Protein AF-A0A4Q6AX42-F1 (afdb_monomer)

Radius of gyration: 23.57 Å; Cα contacts (8 Å, |Δi|>4): 527; chains: 1; bounding box: 68×71×67 Å

Solvent-accessible surface area (backbone atoms only — not comparable to full-atom values): 14284 Å² total; per-residue (Å²): 143,80,85,80,77,81,76,84,86,82,83,82,84,83,83,80,84,76,83,69,85,65,82,75,76,75,72,52,15,26,49,54,49,60,76,57,52,40,58,59,49,47,62,72,76,50,54,99,58,45,49,75,45,80,51,42,60,49,50,52,78,47,7,30,26,39,38,37,46,55,94,43,85,67,80,60,65,60,47,71,48,73,34,54,26,26,38,48,51,42,96,82,68,81,47,45,4,42,28,30,43,30,82,52,67,28,65,75,75,66,80,36,65,41,43,72,69,60,16,64,75,67,74,41,91,51,64,31,36,46,49,76,48,65,48,74,42,28,70,46,51,60,51,79,44,80,46,63,57,70,38,70,48,41,51,84,29,35,27,46,92,60,61,62,66,54,73,42,78,48,66,52,72,97,44,83,60,78,40,72,42,34,40,44,89,98,55,91,35,60,40,27,37,27,35,37,36,45,78,81,66,26,78,59,91,53,53,58,55,10,44,69,62,36,94,75,34,41,37,35,91,40,36,38,88,18,81,80,27,63,27,32,18,36,35,23,32,35,50,72,42,72,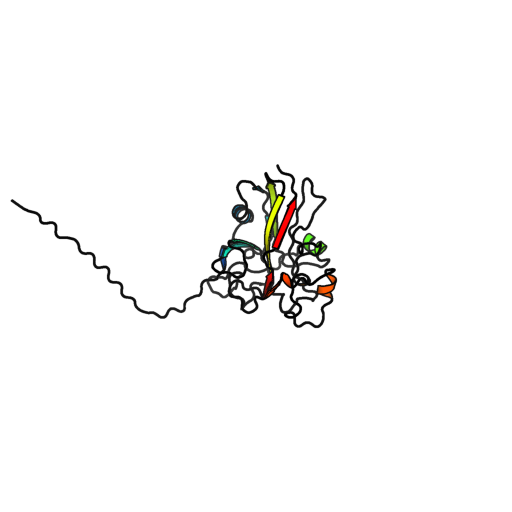27,62,47,80,43,64,53,94

pLDDT: mean 87.51, std 14.72, range [40.81, 98.5]

Nearest PDB structures (foldseek):
  7y3t-assembly1_C  TM=2.323E-01  e=8.807E+00  Klebsiella phage Kp7
  7tuv-assembly1_A  TM=1.273E-01  e=9.930E+00  Trypanosoma brucei

Foldseek 3Di:
DDDPDDDDDDDDDDDDPPPDVDPPPPFQQKDWDAQDFQVRQCVQVDDPFKDKDPKDKQAQSQQKTKIAGHPFPQPDGIHIGGHLFGQPQDPVNPAHHFSFAADDDRHDQSQGAFDPVVCVLLVHGGTSDTDIDIDMAGQDQKDKDWDKFFAQCQQAQALHNDKDFDFDWDDDPPDDDIDTQ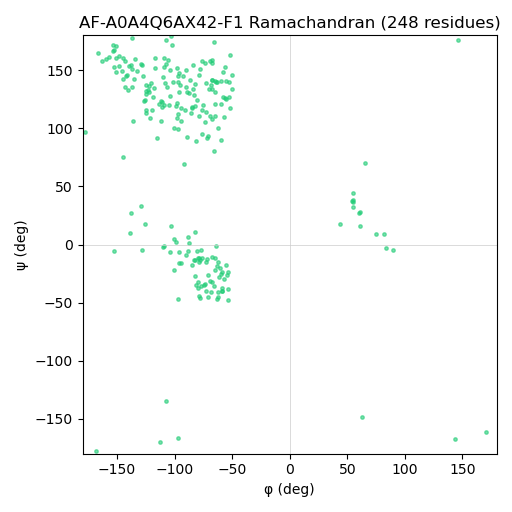QADPPDNQGGISLQAHDPVRNPDPRNCSQPVSDPPGNPPVQKDARNRGGHTRTGIMGHTDMRMDGHDHD

Mean predicted aligned error: 8.18 Å

Structure (mmCIF, N/CA/C/O backbone):
data_AF-A0A4Q6AX42-F1
#
_entry.id   AF-A0A4Q6AX42-F1
#
loop_
_atom_site.group_PDB
_atom_site.id
_atom_site.type_symbol
_atom_site.label_atom_id
_atom_site.label_alt_id
_atom_site.label_comp_id
_atom_site.label_asym_id
_atom_site.label_entity_id
_atom_site.label_seq_id
_atom_site.pdbx_PDB_ins_code
_atom_site.Cartn_x
_atom_site.Cartn_y
_atom_site.Cartn_z
_atom_site.occupancy
_atom_site.B_iso_or_equiv
_atom_site.auth_seq_id
_atom_site.auth_comp_id
_atom_site.auth_asym_id
_atom_site.auth_atom_id
_atom_site.pdbx_PDB_model_num
ATOM 1 N N . MET A 1 1 ? -42.927 -54.527 -46.282 1.00 51.81 1 MET A N 1
ATOM 2 C CA . MET A 1 1 ? -41.532 -54.846 -46.650 1.00 51.81 1 MET A CA 1
ATOM 3 C C . MET A 1 1 ? -40.758 -53.544 -46.758 1.00 51.81 1 MET A C 1
ATOM 5 O O . MET A 1 1 ? -40.992 -52.808 -47.700 1.00 51.81 1 MET A O 1
ATOM 9 N N . SER A 1 2 ? -39.920 -53.232 -45.771 1.00 45.03 2 SER A N 1
ATOM 10 C CA . SER A 1 2 ? -38.721 -52.391 -45.913 1.00 45.03 2 SER A CA 1
ATOM 11 C C . SER A 1 2 ? -38.036 -52.356 -44.545 1.00 45.03 2 SER A C 1
ATOM 13 O O . SER A 1 2 ? -38.462 -51.644 -43.640 1.00 45.03 2 SER A O 1
ATOM 15 N N . ASN A 1 3 ? -37.030 -53.214 -44.372 1.00 48.12 3 ASN A N 1
ATOM 16 C CA . ASN A 1 3 ? -36.138 -53.192 -43.218 1.00 48.12 3 ASN A CA 1
ATOM 17 C C . ASN A 1 3 ? -35.157 -52.031 -43.411 1.00 48.12 3 ASN A C 1
ATOM 19 O O . ASN A 1 3 ? -34.140 -52.186 -44.088 1.00 48.12 3 ASN A O 1
ATOM 23 N N . GLY A 1 4 ? -35.467 -50.871 -42.834 1.00 48.59 4 GLY A N 1
ATOM 24 C CA . GLY A 1 4 ? -34.542 -49.743 -42.777 1.00 48.59 4 GLY A CA 1
ATOM 25 C C . GLY A 1 4 ? -33.410 -50.036 -41.795 1.00 48.59 4 GLY A C 1
ATOM 26 O O . GLY A 1 4 ? -33.539 -49.773 -40.603 1.00 48.59 4 GLY A O 1
ATOM 27 N N . LYS A 1 5 ? -32.302 -50.605 -42.282 1.00 52.72 5 LYS A N 1
ATOM 28 C CA . LYS A 1 5 ? -31.039 -50.652 -41.536 1.00 52.72 5 LYS A CA 1
ATOM 29 C C . LYS A 1 5 ? -30.546 -49.216 -41.350 1.00 52.72 5 LYS A C 1
ATOM 31 O O . LYS A 1 5 ? -30.138 -48.583 -42.319 1.00 52.72 5 LYS A O 1
ATOM 36 N N . LEU A 1 6 ? -30.573 -48.713 -40.119 1.00 53.47 6 LEU A N 1
ATOM 37 C CA . LEU A 1 6 ? -29.869 -47.484 -39.767 1.00 53.47 6 LEU A CA 1
ATOM 38 C C . LEU A 1 6 ? -28.365 -47.780 -39.813 1.00 53.47 6 LEU A C 1
ATOM 40 O O . LEU A 1 6 ? -27.855 -48.565 -39.015 1.00 53.47 6 LEU A O 1
ATOM 44 N N . ALA A 1 7 ? -27.671 -47.207 -40.795 1.00 58.38 7 ALA A N 1
ATOM 45 C CA . ALA A 1 7 ? -26.215 -47.211 -40.826 1.00 58.38 7 ALA A CA 1
ATOM 46 C C . ALA A 1 7 ? -25.689 -46.238 -39.753 1.00 58.38 7 ALA A C 1
ATOM 48 O O . ALA A 1 7 ? -26.269 -45.161 -39.589 1.00 58.38 7 ALA A O 1
ATOM 49 N N . PRO A 1 8 ? -24.620 -46.577 -39.014 1.00 55.88 8 PRO A N 1
ATOM 50 C CA . PRO A 1 8 ? -24.059 -45.667 -38.026 1.00 55.88 8 PRO A CA 1
ATOM 51 C C . PRO A 1 8 ? -23.411 -44.459 -38.715 1.00 55.88 8 PRO A C 1
ATOM 53 O O . PRO A 1 8 ? -22.695 -44.600 -39.707 1.00 55.88 8 PRO A O 1
ATOM 56 N N . ILE A 1 9 ? -23.653 -43.269 -38.164 1.00 60.47 9 ILE A N 1
ATOM 57 C CA . ILE A 1 9 ? -22.947 -42.040 -38.531 1.00 60.47 9 ILE A CA 1
ATOM 58 C C . ILE A 1 9 ? -21.564 -42.100 -37.876 1.00 60.47 9 ILE A C 1
ATOM 60 O O . ILE A 1 9 ? -21.458 -42.121 -36.652 1.00 60.47 9 ILE A O 1
ATOM 64 N N . ILE A 1 10 ? -20.506 -42.143 -38.686 1.00 57.59 10 ILE A N 1
ATOM 65 C CA . ILE A 1 10 ? -19.119 -42.064 -38.216 1.00 57.59 10 ILE A CA 1
ATOM 66 C C . ILE A 1 10 ? -18.665 -40.612 -38.369 1.00 57.59 10 ILE A C 1
ATOM 68 O O . ILE A 1 10 ? -18.532 -40.119 -39.488 1.00 57.59 10 ILE A O 1
ATOM 72 N N . ILE A 1 11 ? -18.433 -39.929 -37.247 1.00 53.03 11 ILE A N 1
ATOM 73 C CA . ILE A 1 11 ? -17.812 -38.600 -37.223 1.00 53.03 11 ILE A CA 1
ATOM 74 C C . ILE A 1 11 ? -16.303 -38.802 -37.091 1.00 53.03 11 ILE A C 1
ATOM 76 O O . ILE A 1 11 ? -15.825 -39.319 -36.084 1.00 53.03 11 ILE A O 1
ATOM 80 N N . TRP A 1 12 ? -15.553 -38.398 -38.113 1.00 40.81 12 TRP A N 1
ATOM 81 C CA . TRP A 1 12 ? -14.096 -38.328 -38.054 1.00 40.81 12 TRP A CA 1
ATOM 82 C C . TRP A 1 12 ? -13.685 -36.980 -37.462 1.00 40.81 12 TRP A C 1
ATOM 84 O O . TRP A 1 12 ? -13.897 -35.946 -38.091 1.00 40.81 12 TRP A O 1
ATOM 94 N N . LEU A 1 13 ? -13.083 -36.984 -36.270 1.00 43.81 13 LEU A N 1
ATOM 95 C CA . LEU A 1 13 ? -12.351 -35.826 -35.758 1.00 43.81 13 LEU A CA 1
ATOM 96 C C . LEU A 1 13 ? -10.864 -36.037 -36.058 1.00 43.81 13 LEU A C 1
ATOM 98 O O . LEU A 1 13 ? -10.174 -36.789 -35.373 1.00 43.81 13 LEU A O 1
ATOM 102 N N . SER A 1 14 ? -10.371 -35.412 -37.121 1.00 47.22 14 SER A N 1
ATOM 103 C CA . SER A 1 14 ? -8.941 -35.365 -37.421 1.00 47.22 14 SER A CA 1
ATOM 104 C C . SER A 1 14 ? -8.297 -34.204 -36.663 1.00 47.22 14 SER A C 1
ATOM 106 O O . SER A 1 14 ? -8.635 -33.049 -36.921 1.00 47.22 14 SER A O 1
ATOM 108 N N . PHE A 1 15 ? -7.358 -34.494 -35.761 1.00 46.81 15 PHE A N 1
ATOM 109 C CA . PHE A 1 15 ? -6.512 -33.482 -35.128 1.00 46.81 15 PHE A CA 1
ATOM 110 C C . PHE A 1 15 ? -5.173 -33.426 -35.869 1.00 46.81 15 PHE A C 1
ATOM 112 O O . PHE A 1 15 ? -4.372 -34.356 -35.795 1.00 46.81 15 PHE A O 1
ATOM 119 N N . VAL A 1 16 ? -4.941 -32.350 -36.618 1.00 54.62 16 VAL A N 1
ATOM 120 C CA . VAL A 1 16 ? -3.629 -32.043 -37.196 1.00 54.62 16 VAL A CA 1
ATOM 121 C C . VAL A 1 16 ? -2.928 -31.100 -36.225 1.00 54.62 16 VAL A C 1
ATOM 123 O O . VAL A 1 16 ? -3.285 -29.930 -36.122 1.00 54.62 16 VAL A O 1
ATOM 126 N N . CYS A 1 17 ? -1.935 -31.611 -35.496 1.00 45.62 17 CYS A N 1
ATOM 127 C CA . CYS A 1 17 ? -1.030 -30.772 -34.719 1.00 45.62 17 CYS A CA 1
ATOM 128 C C . CYS A 1 17 ? 0.046 -30.218 -35.663 1.00 45.62 17 CYS A C 1
ATOM 130 O O . CYS A 1 17 ? 1.080 -30.843 -35.894 1.00 45.62 17 CYS A O 1
ATOM 132 N N . LEU A 1 18 ? -0.228 -29.058 -36.263 1.00 46.56 18 LEU A N 1
ATOM 133 C CA . LEU A 1 18 ? 0.816 -28.225 -36.850 1.00 46.56 18 LEU A CA 1
ATOM 134 C C . LEU A 1 18 ? 1.577 -27.584 -35.688 1.00 46.56 18 LEU A C 1
ATOM 136 O O . LEU A 1 18 ? 1.064 -26.674 -35.039 1.00 46.56 18 LEU A O 1
ATOM 140 N N . LEU A 1 19 ? 2.790 -28.074 -35.426 1.00 46.66 19 LEU A N 1
ATOM 141 C CA . LEU A 1 19 ? 3.750 -27.430 -34.532 1.00 46.66 19 LEU A CA 1
ATOM 142 C C . LEU A 1 19 ? 4.187 -26.097 -35.153 1.00 46.66 19 LEU A C 1
ATOM 144 O O . LEU A 1 19 ? 5.239 -25.988 -35.776 1.00 46.66 19 LEU A O 1
ATOM 148 N N . PHE A 1 20 ? 3.355 -25.072 -34.993 1.00 48.94 20 PHE A N 1
ATOM 149 C CA . PHE A 1 20 ? 3.841 -23.704 -34.964 1.00 48.94 20 PHE A CA 1
ATOM 150 C C . PHE A 1 20 ? 4.539 -23.534 -33.621 1.00 48.94 20 PHE A C 1
ATOM 152 O O . PHE A 1 20 ? 3.887 -23.588 -32.579 1.00 48.94 20 PHE A O 1
ATOM 159 N N . SER A 1 21 ? 5.855 -23.335 -33.642 1.00 49.53 21 SER A N 1
ATOM 160 C CA . SER A 1 21 ? 6.584 -22.773 -32.510 1.00 49.53 21 SER A CA 1
ATOM 161 C C . SER A 1 21 ? 6.010 -21.383 -32.238 1.00 49.53 21 SER A C 1
ATOM 163 O O . SER A 1 21 ? 6.417 -20.393 -32.849 1.00 49.53 21 SER A O 1
ATOM 165 N N . ARG A 1 22 ? 4.985 -21.322 -31.388 1.00 51.16 22 ARG A N 1
ATOM 166 C CA . ARG A 1 22 ? 4.513 -20.064 -30.830 1.00 51.16 22 ARG A CA 1
ATOM 167 C C . ARG A 1 22 ? 5.584 -19.588 -29.861 1.00 51.16 22 ARG A C 1
ATOM 169 O O . ARG A 1 22 ? 6.074 -20.374 -29.056 1.00 51.16 22 ARG A O 1
ATOM 176 N N . ALA A 1 23 ? 5.935 -18.310 -29.944 1.00 46.62 23 ALA A N 1
ATOM 177 C CA . ALA A 1 23 ? 6.449 -17.625 -28.774 1.00 46.62 23 ALA A CA 1
ATOM 178 C C . ALA A 1 23 ? 5.364 -17.776 -27.703 1.00 46.62 23 ALA A C 1
ATOM 180 O O . ALA A 1 23 ? 4.245 -17.284 -27.879 1.00 46.62 23 ALA A O 1
ATOM 181 N N . GLU A 1 24 ? 5.631 -18.569 -26.672 1.00 42.47 24 GLU A N 1
ATOM 182 C CA . GLU A 1 24 ? 4.743 -18.603 -25.525 1.00 42.47 24 GLU A CA 1
ATOM 183 C C . GLU A 1 24 ? 4.869 -17.241 -24.854 1.00 42.47 24 GLU A C 1
ATOM 185 O O . GLU A 1 24 ? 5.906 -16.908 -24.286 1.00 42.47 24 GLU A O 1
ATOM 190 N N . ASN A 1 25 ? 3.824 -16.423 -24.981 1.00 46.09 25 ASN A N 1
ATOM 191 C CA . ASN A 1 25 ? 3.625 -15.333 -24.046 1.00 46.09 25 ASN A CA 1
ATOM 192 C C . ASN A 1 25 ? 3.423 -16.012 -22.694 1.00 46.09 25 ASN A C 1
ATOM 194 O O . ASN A 1 25 ? 2.355 -16.577 -22.439 1.00 46.09 25 ASN A O 1
ATOM 198 N N . VAL A 1 26 ? 4.474 -16.040 -21.877 1.00 50.16 26 VAL A N 1
ATOM 199 C CA . VAL A 1 26 ? 4.347 -16.361 -20.459 1.00 50.16 26 VAL A CA 1
ATOM 200 C C . VAL A 1 26 ? 3.261 -15.427 -19.943 1.00 50.16 26 VAL A C 1
ATOM 202 O O . VAL A 1 26 ? 3.366 -14.211 -20.086 1.00 50.16 26 VAL A O 1
ATOM 205 N N . LYS A 1 27 ? 2.149 -15.994 -19.467 1.00 54.97 27 LYS A N 1
ATOM 206 C CA . LYS A 1 27 ? 1.112 -15.176 -18.844 1.00 54.97 27 LYS A CA 1
ATOM 207 C C . LYS A 1 27 ? 1.742 -14.466 -17.651 1.00 54.97 27 LYS A C 1
ATOM 209 O O . LYS A 1 27 ? 2.518 -15.092 -16.930 1.00 54.97 27 LYS A O 1
ATOM 214 N N . ALA A 1 28 ? 1.383 -13.205 -17.442 1.00 60.25 28 ALA A N 1
ATOM 215 C CA . ALA A 1 28 ? 1.686 -12.524 -16.196 1.00 60.25 28 ALA A CA 1
ATOM 216 C C . ALA A 1 28 ? 1.237 -13.396 -15.009 1.00 60.25 28 ALA A C 1
ATOM 218 O O . ALA A 1 28 ? 0.144 -13.972 -15.034 1.00 60.25 28 ALA A O 1
ATOM 219 N N . GLN A 1 29 ? 2.098 -13.540 -13.996 1.00 83.12 29 GLN A N 1
ATOM 220 C CA . GLN A 1 29 ? 1.772 -14.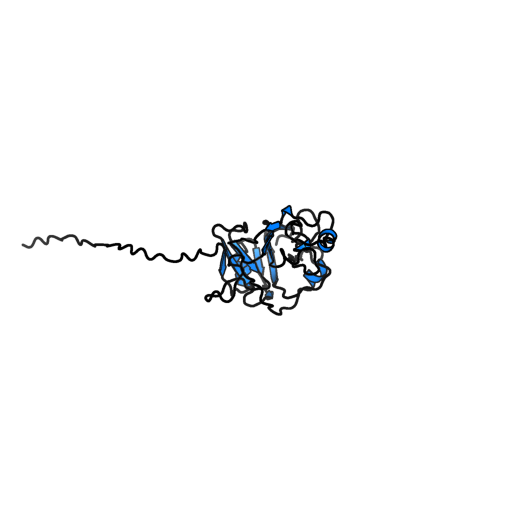301 -12.778 1.00 83.12 29 GLN A CA 1
ATOM 221 C C . GLN A 1 29 ? 0.757 -13.551 -11.907 1.00 83.12 29 GLN A C 1
ATOM 223 O O . GLN A 1 29 ? 0.169 -14.139 -11.001 1.00 83.12 29 GLN A O 1
ATOM 228 N N . VAL A 1 30 ? 0.528 -12.275 -12.211 1.00 91.00 30 VAL A N 1
ATOM 229 C CA . VAL A 1 30 ? -0.522 -11.431 -11.657 1.00 91.00 30 VAL A CA 1
ATOM 230 C C . VAL A 1 30 ? -1.416 -10.993 -12.814 1.00 91.00 30 VAL A C 1
ATOM 232 O O . VAL A 1 30 ? -0.935 -10.495 -13.822 1.00 91.00 30 VAL A O 1
ATOM 235 N N . VAL A 1 31 ? -2.721 -11.211 -12.697 1.00 92.50 31 VAL A N 1
ATOM 236 C CA . VAL A 1 31 ? -3.714 -10.750 -13.672 1.00 92.50 31 VAL A CA 1
ATOM 237 C C . VAL A 1 31 ? -4.507 -9.631 -13.032 1.00 92.50 31 VAL A C 1
ATOM 239 O O . VAL A 1 31 ? -5.162 -9.857 -12.011 1.00 92.50 31 VAL A O 1
ATOM 242 N N . VAL A 1 32 ? -4.469 -8.453 -13.649 1.00 94.44 32 VAL A N 1
ATOM 243 C CA . VAL A 1 32 ? -5.151 -7.258 -13.158 1.00 94.44 32 VAL A CA 1
ATOM 244 C C . VAL A 1 32 ? -6.353 -6.921 -14.034 1.00 94.44 32 VAL A C 1
ATOM 246 O O . VAL A 1 32 ? -6.311 -7.020 -15.257 1.00 94.44 32 VAL A O 1
ATOM 249 N N . SER A 1 33 ? -7.449 -6.529 -13.391 1.00 94.44 33 SER A N 1
ATOM 250 C CA . SER A 1 33 ? -8.549 -5.805 -14.031 1.00 94.44 33 SER A CA 1
ATOM 251 C C . SER A 1 33 ? -8.558 -4.387 -13.478 1.00 94.44 33 SER A C 1
ATOM 253 O O . SER A 1 33 ? -8.623 -4.211 -12.262 1.00 94.44 33 SER A O 1
ATOM 255 N N . ASP A 1 34 ? -8.453 -3.398 -14.359 1.00 92.56 34 ASP A N 1
ATOM 256 C CA . ASP A 1 34 ? -8.394 -1.979 -14.014 1.00 92.56 34 ASP A CA 1
ATOM 257 C C . ASP A 1 34 ? -9.774 -1.302 -14.136 1.00 92.56 34 ASP A C 1
ATOM 259 O O . ASP A 1 34 ? -10.808 -1.968 -14.244 1.00 92.56 34 ASP A O 1
ATOM 263 N N . SER A 1 35 ? -9.796 0.036 -14.113 1.00 87.69 35 SER A N 1
ATOM 264 C CA . SER A 1 35 ? -10.983 0.849 -14.424 1.00 87.69 35 SER A CA 1
ATOM 265 C C . SER A 1 35 ? -12.183 0.620 -13.489 1.00 87.69 35 SER A C 1
ATOM 267 O O . SER A 1 35 ? -13.340 0.809 -13.877 1.00 87.69 35 SER A O 1
ATOM 269 N N . LEU A 1 36 ? -11.917 0.220 -12.243 1.00 93.50 36 LEU A N 1
ATOM 270 C CA . LEU A 1 36 ? -12.930 -0.034 -11.218 1.00 93.50 36 LEU A CA 1
ATOM 271 C C . LEU A 1 36 ? -13.189 1.207 -10.361 1.00 93.50 36 LEU A C 1
ATOM 273 O O . LEU A 1 36 ? -12.289 1.979 -10.036 1.00 93.50 36 LEU A O 1
ATOM 277 N N . THR A 1 37 ? -14.440 1.378 -9.947 1.00 95.56 37 THR A N 1
ATOM 278 C CA . THR A 1 37 ? -14.828 2.394 -8.961 1.00 95.56 37 THR A CA 1
ATOM 279 C C . THR A 1 37 ? -14.441 1.963 -7.547 1.00 95.56 37 THR A C 1
ATOM 281 O O . THR A 1 37 ? -14.355 0.770 -7.261 1.00 95.56 37 THR A O 1
ATOM 284 N N . GLY A 1 38 ? -14.302 2.920 -6.622 1.00 96.69 38 GLY A N 1
ATOM 285 C CA . GLY A 1 38 ? -14.041 2.613 -5.209 1.00 96.69 38 GLY A CA 1
ATOM 286 C C . GLY A 1 38 ? -15.055 1.635 -4.601 1.00 96.69 38 GLY A C 1
ATOM 287 O O . GLY A 1 38 ? -14.664 0.730 -3.877 1.00 96.69 38 GLY A O 1
ATOM 288 N N . ALA A 1 39 ? -16.338 1.747 -4.962 1.00 96.62 39 ALA A N 1
ATOM 289 C CA . ALA A 1 39 ? -17.365 0.805 -4.515 1.00 96.62 39 ALA A CA 1
ATOM 290 C C . ALA A 1 39 ? -17.097 -0.628 -5.010 1.00 96.62 39 ALA A C 1
ATOM 292 O O . ALA A 1 39 ? -17.139 -1.561 -4.220 1.00 96.62 39 ALA A O 1
ATOM 293 N N . GLN A 1 40 ? -16.735 -0.800 -6.286 1.00 96.56 40 GLN A N 1
ATOM 294 C CA . GLN A 1 40 ? -16.414 -2.120 -6.844 1.00 96.56 40 GLN A CA 1
ATOM 295 C C . GLN A 1 40 ? -15.152 -2.733 -6.227 1.00 96.56 40 GLN A C 1
ATOM 297 O O . GLN A 1 40 ? -15.093 -3.946 -6.043 1.00 96.56 40 GLN A O 1
ATOM 302 N N . LEU A 1 41 ? -14.150 -1.908 -5.900 1.00 97.75 41 LEU A N 1
ATOM 303 C CA . LEU A 1 41 ? -12.953 -2.366 -5.192 1.00 97.75 41 LEU A CA 1
ATOM 304 C C . LEU A 1 41 ? -13.315 -2.890 -3.797 1.00 97.75 41 LEU A C 1
ATOM 306 O O . LEU A 1 41 ? -12.886 -3.978 -3.425 1.00 97.75 41 LEU A O 1
ATOM 310 N N . LEU A 1 42 ? -14.134 -2.154 -3.041 1.00 97.19 42 LEU A N 1
ATOM 311 C CA . LEU A 1 42 ? -14.547 -2.574 -1.700 1.00 97.19 42 LEU A CA 1
ATOM 312 C C . LEU A 1 42 ? -15.455 -3.802 -1.727 1.00 97.19 42 LEU A C 1
ATOM 314 O O . LEU A 1 42 ? -15.252 -4.705 -0.919 1.00 97.19 42 LEU A O 1
ATOM 318 N N . ASP A 1 43 ? -16.399 -3.882 -2.666 1.00 94.88 43 ASP A N 1
ATOM 319 C CA . ASP A 1 43 ? -17.255 -5.062 -2.849 1.00 94.88 43 ASP A CA 1
ATOM 320 C C . ASP A 1 43 ? -16.424 -6.334 -3.102 1.00 94.88 43 ASP A C 1
ATOM 322 O O . ASP A 1 43 ? -16.835 -7.429 -2.727 1.00 94.88 43 ASP A O 1
ATOM 326 N N . TYR A 1 44 ? -15.238 -6.202 -3.709 1.00 95.81 44 TYR A N 1
ATOM 327 C CA . TYR A 1 44 ? -14.335 -7.325 -3.965 1.00 95.81 44 TYR A CA 1
ATOM 328 C C . TYR A 1 44 ? -13.620 -7.839 -2.705 1.00 95.81 44 TYR A C 1
ATOM 330 O O . TYR A 1 44 ? -13.362 -9.036 -2.594 1.00 95.81 44 TYR A O 1
ATOM 338 N N . ILE A 1 45 ? -13.286 -6.955 -1.759 1.00 93.12 45 ILE A N 1
ATOM 339 C CA . ILE A 1 45 ? -12.498 -7.306 -0.558 1.00 93.12 45 ILE A CA 1
ATOM 340 C C . ILE A 1 45 ? -13.328 -7.416 0.722 1.00 93.12 45 ILE A C 1
ATOM 342 O O . ILE A 1 45 ? -12.802 -7.813 1.762 1.00 93.12 45 ILE A O 1
ATOM 346 N N . THR A 1 46 ? -14.612 -7.068 0.674 1.00 92.00 46 THR A N 1
ATOM 347 C CA . THR A 1 46 ? -15.507 -7.113 1.835 1.00 92.00 46 THR A CA 1
ATOM 348 C C . THR A 1 46 ? -16.395 -8.353 1.802 1.00 92.00 46 THR A C 1
ATOM 350 O O . THR A 1 46 ? -16.865 -8.800 0.760 1.00 92.00 46 THR A O 1
ATOM 353 N N . GLY A 1 47 ? -16.591 -8.958 2.976 1.00 87.19 47 GLY A N 1
ATOM 354 C CA . GLY A 1 47 ? -17.452 -10.128 3.154 1.00 87.19 47 GLY A CA 1
ATOM 355 C C . GLY A 1 47 ? -18.797 -9.778 3.789 1.00 87.19 47 GLY A C 1
ATOM 356 O O . GLY A 1 47 ? -19.036 -8.651 4.205 1.00 87.19 47 GLY A O 1
ATOM 357 N N . GLN A 1 48 ? -19.652 -10.789 3.972 1.00 88.62 48 GLN A N 1
ATOM 358 C CA . GLN A 1 48 ? -21.023 -10.657 4.500 1.00 88.62 48 GLN A CA 1
ATOM 359 C C . GLN A 1 48 ? -21.145 -9.956 5.875 1.00 88.62 48 GLN A C 1
ATOM 361 O O . GLN A 1 48 ? -22.231 -9.523 6.252 1.00 88.62 48 GLN A O 1
ATOM 366 N N . HIS A 1 49 ? -20.048 -9.853 6.626 1.00 92.50 49 HIS A N 1
ATOM 367 C CA . HIS A 1 49 ? -19.988 -9.266 7.968 1.00 92.50 49 HIS A CA 1
ATOM 368 C C . HIS A 1 49 ? -19.496 -7.817 8.001 1.00 92.50 49 HIS A C 1
ATOM 370 O O . HIS A 1 49 ? -19.352 -7.247 9.083 1.00 92.50 49 HIS A O 1
ATOM 376 N N . VAL A 1 50 ? -19.223 -7.235 6.834 1.00 94.31 50 VAL A N 1
ATOM 377 C CA . VAL A 1 50 ? -18.759 -5.860 6.693 1.00 94.31 50 VAL A CA 1
ATOM 378 C C . VAL A 1 50 ? -19.678 -5.153 5.710 1.00 94.31 50 VAL A C 1
ATOM 380 O O . VAL A 1 50 ? -19.853 -5.595 4.581 1.00 94.31 50 VAL A O 1
ATOM 383 N N . THR A 1 51 ? -20.276 -4.049 6.143 1.00 94.75 51 THR A N 1
ATOM 384 C CA . THR A 1 51 ? -20.999 -3.137 5.251 1.00 94.75 51 THR A CA 1
ATOM 385 C C . THR A 1 51 ? -20.131 -1.919 5.016 1.00 94.75 51 THR A C 1
ATOM 387 O O . THR A 1 51 ? -19.694 -1.299 5.982 1.00 94.75 51 THR A O 1
ATOM 390 N N . VAL A 1 52 ? -19.902 -1.563 3.756 1.00 96.38 52 VAL A N 1
ATOM 391 C CA . VAL A 1 52 ? -19.137 -0.373 3.365 1.00 96.38 52 VAL A CA 1
ATOM 392 C C . VAL A 1 52 ? -20.033 0.697 2.759 1.00 96.38 52 VAL A C 1
ATOM 394 O O . VAL A 1 52 ? -21.082 0.405 2.186 1.00 96.38 52 VAL A O 1
ATOM 397 N N . SER A 1 53 ? -19.625 1.956 2.880 1.00 97.25 53 SER A N 1
ATOM 398 C CA . SER A 1 53 ? -20.315 3.090 2.264 1.00 97.25 53 SER A CA 1
ATOM 399 C C . SER A 1 53 ? -19.359 4.255 2.003 1.00 97.25 53 SER A C 1
ATOM 401 O O . SER A 1 53 ? -18.206 4.224 2.426 1.00 97.25 53 SER A O 1
ATOM 403 N N . ASN A 1 54 ? -19.836 5.275 1.283 1.00 97.38 54 ASN A N 1
ATOM 404 C CA . ASN A 1 54 ? -19.099 6.519 1.022 1.00 97.38 54 ASN A CA 1
ATOM 405 C C . ASN A 1 54 ? 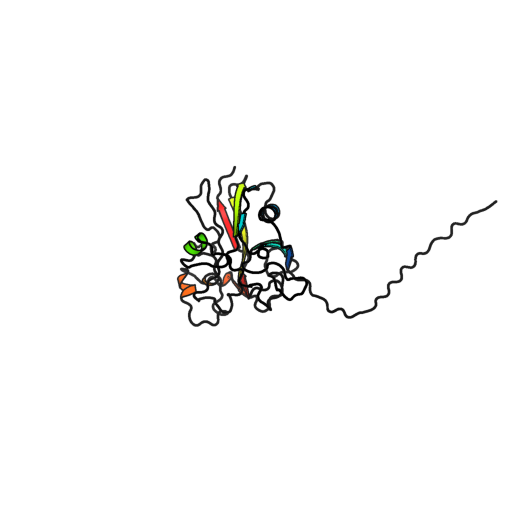-17.711 6.310 0.390 1.00 97.38 54 ASN A C 1
ATOM 407 O O . ASN A 1 54 ? -16.772 7.041 0.687 1.00 97.38 54 ASN A O 1
ATOM 411 N N . ALA A 1 55 ? -17.594 5.318 -0.498 1.00 97.75 55 ALA A N 1
ATOM 412 C CA . ALA A 1 55 ? -16.347 5.004 -1.180 1.00 97.75 55 ALA A CA 1
ATOM 413 C C . ALA A 1 55 ? -15.905 6.152 -2.104 1.00 97.75 55 ALA A C 1
ATOM 415 O O . ALA A 1 55 ? -16.609 6.494 -3.060 1.00 97.75 55 ALA A O 1
ATOM 416 N N . VAL A 1 56 ? -14.719 6.704 -1.859 1.00 97.31 56 VAL A N 1
ATOM 417 C CA . VAL A 1 56 ? -14.079 7.733 -2.681 1.00 97.31 56 VAL A CA 1
ATOM 418 C C . VAL A 1 56 ? -12.693 7.248 -3.080 1.00 97.31 56 VAL A C 1
ATOM 420 O O . VAL A 1 56 ? -11.800 7.104 -2.252 1.00 97.31 56 VAL A O 1
ATOM 423 N N . LEU A 1 57 ? -12.512 7.004 -4.376 1.00 96.88 57 LEU A N 1
ATOM 424 C CA . LEU A 1 57 ? -11.215 6.667 -4.952 1.00 96.88 57 LEU A CA 1
ATOM 425 C C . LEU A 1 57 ? -10.557 7.945 -5.482 1.00 96.88 57 LEU A C 1
ATOM 427 O O . LEU A 1 57 ? -11.084 8.574 -6.401 1.00 96.88 57 LEU A O 1
ATOM 431 N N . THR A 1 58 ? -9.410 8.310 -4.914 1.00 95.44 58 THR A N 1
ATOM 432 C CA . THR A 1 58 ? -8.586 9.441 -5.357 1.00 95.44 58 THR A CA 1
ATOM 433 C C . THR A 1 58 ? -7.254 8.898 -5.857 1.00 95.44 58 THR A C 1
ATOM 435 O O . THR A 1 58 ? -6.333 8.694 -5.072 1.00 95.44 58 THR A O 1
ATOM 438 N N . CYS A 1 59 ? -7.183 8.627 -7.159 1.00 93.19 59 CYS A N 1
ATOM 439 C CA . CYS A 1 59 ? -6.025 8.060 -7.848 1.00 93.19 59 CYS A CA 1
ATOM 440 C C . CYS A 1 59 ? -5.989 8.541 -9.305 1.00 93.19 59 CYS A C 1
ATOM 442 O O . CYS A 1 59 ? -6.973 9.078 -9.823 1.00 93.19 59 CYS A O 1
ATOM 444 N N . SER A 1 60 ? -4.885 8.259 -9.998 1.00 92.12 60 SER A N 1
ATOM 445 C CA . SER A 1 60 ? -4.894 8.166 -11.461 1.00 92.12 60 SER A CA 1
ATOM 446 C C . SER A 1 60 ? -6.030 7.237 -11.939 1.00 92.12 60 SER A C 1
ATOM 448 O O . SER A 1 60 ? -6.276 6.220 -11.285 1.00 92.12 60 SER A O 1
ATOM 450 N N . PRO A 1 61 ? -6.680 7.497 -13.093 1.00 90.56 61 PRO A N 1
ATOM 451 C CA . PRO A 1 61 ? -7.676 6.584 -13.664 1.00 90.56 61 PRO A CA 1
ATOM 452 C C . PRO A 1 61 ? -7.180 5.143 -13.874 1.00 90.56 61 PRO A C 1
ATOM 454 O O . PRO A 1 61 ? -7.987 4.221 -13.861 1.00 90.56 61 PRO A O 1
ATOM 457 N N . ALA A 1 62 ? -5.868 4.952 -14.049 1.00 92.69 62 ALA A N 1
ATOM 458 C CA . ALA A 1 62 ? -5.225 3.644 -14.207 1.00 92.69 62 ALA A CA 1
ATOM 459 C C . ALA A 1 62 ? -4.546 3.136 -12.917 1.00 92.69 62 ALA A C 1
ATOM 461 O O . ALA A 1 62 ? -3.872 2.111 -12.942 1.00 92.69 62 ALA A O 1
ATOM 462 N N . GLY A 1 63 ? -4.684 3.858 -11.801 1.00 94.88 63 GLY A N 1
ATOM 463 C CA . GLY A 1 63 ? -3.957 3.598 -10.555 1.00 94.88 63 GLY A CA 1
ATOM 464 C C . GLY A 1 63 ? -4.630 2.596 -9.619 1.00 94.88 63 GLY A C 1
ATOM 465 O O . GLY A 1 63 ? -4.110 2.340 -8.538 1.00 94.88 63 GLY A O 1
ATOM 466 N N . ALA A 1 64 ? -5.780 2.030 -9.991 1.00 97.31 64 ALA A N 1
ATOM 467 C CA . ALA A 1 64 ? -6.507 1.102 -9.135 1.00 97.31 64 ALA A CA 1
ATOM 468 C C . ALA A 1 64 ? -7.144 -0.050 -9.913 1.00 97.31 64 ALA A C 1
ATOM 470 O O . ALA A 1 64 ? -7.637 0.123 -11.030 1.00 97.31 64 ALA A O 1
ATOM 471 N N . GLY A 1 65 ? -7.174 -1.223 -9.287 1.00 97.62 65 GLY A N 1
ATOM 472 C CA . GLY A 1 65 ? -7.781 -2.413 -9.865 1.00 97.62 65 GLY A CA 1
ATOM 473 C C . GLY A 1 65 ? -7.950 -3.554 -8.871 1.00 97.62 65 GLY A C 1
ATOM 474 O O . GLY A 1 65 ? -7.617 -3.433 -7.692 1.00 97.62 65 GLY A O 1
ATOM 475 N N . ILE A 1 66 ? -8.453 -4.679 -9.366 1.00 98.00 66 ILE A N 1
ATOM 476 C CA . ILE A 1 66 ? -8.407 -5.971 -8.670 1.00 98.00 66 ILE A CA 1
ATOM 477 C C . ILE A 1 66 ? -7.336 -6.843 -9.306 1.00 98.00 66 ILE A C 1
ATOM 479 O O . ILE A 1 66 ? -7.094 -6.754 -10.511 1.00 98.00 66 ILE A O 1
ATOM 483 N N . PHE A 1 67 ? -6.731 -7.717 -8.512 1.00 96.88 67 PHE A N 1
ATOM 484 C CA . PHE A 1 67 ? -5.766 -8.687 -9.001 1.00 96.88 67 PHE A CA 1
ATOM 485 C C . PHE A 1 67 ? -6.111 -10.107 -8.558 1.00 96.88 67 PHE A C 1
ATOM 487 O O . PHE A 1 67 ? -6.744 -10.340 -7.524 1.00 96.88 67 PHE A O 1
ATOM 494 N N . THR A 1 68 ? -5.643 -11.063 -9.351 1.00 96.56 68 THR A N 1
ATOM 495 C CA . THR A 1 68 ? -5.558 -12.487 -9.009 1.00 96.56 68 THR A CA 1
ATOM 496 C C . THR A 1 68 ? -4.178 -12.995 -9.388 1.00 96.56 68 THR A C 1
ATOM 498 O O . THR A 1 68 ? -3.580 -12.480 -10.335 1.00 96.56 68 THR A O 1
ATOM 501 N N . THR A 1 69 ? -3.656 -13.985 -8.674 1.00 94.00 69 THR A N 1
ATOM 502 C CA . THR A 1 69 ? -2.323 -14.525 -8.944 1.00 94.00 69 THR A CA 1
ATOM 503 C C . THR A 1 69 ? -2.344 -15.988 -9.360 1.00 94.00 69 THR A C 1
ATOM 505 O O . THR A 1 69 ? -3.236 -16.764 -9.016 1.00 94.00 69 THR A O 1
ATOM 508 N N . ILE A 1 70 ? -1.342 -16.366 -10.152 1.00 87.81 70 ILE A N 1
ATOM 509 C CA . ILE A 1 70 ? -1.060 -17.739 -10.561 1.00 87.81 70 ILE A CA 1
ATOM 510 C C . ILE A 1 70 ? 0.452 -17.938 -10.441 1.00 87.81 70 ILE A C 1
ATOM 512 O O . ILE A 1 70 ? 1.210 -17.448 -11.273 1.00 87.81 70 ILE A O 1
ATOM 516 N N . ASN A 1 71 ? 0.887 -18.687 -9.422 1.00 84.25 71 ASN A N 1
ATOM 517 C CA . ASN A 1 71 ? 2.306 -18.930 -9.123 1.00 84.25 71 ASN A CA 1
ATOM 518 C C . ASN A 1 71 ? 3.125 -17.633 -8.957 1.00 84.25 71 ASN A C 1
ATOM 520 O O . ASN A 1 71 ? 4.221 -17.525 -9.504 1.00 84.25 71 ASN A O 1
ATOM 524 N N . SER A 1 72 ? 2.586 -16.650 -8.231 1.00 89.69 72 SER A N 1
ATOM 525 C CA . SER A 1 72 ? 3.278 -15.386 -7.965 1.00 89.69 72 SER A CA 1
ATOM 526 C C . SER A 1 72 ? 4.113 -15.429 -6.681 1.00 89.69 72 SER A C 1
ATOM 528 O O . SER A 1 72 ? 3.755 -16.115 -5.721 1.00 89.69 72 SER A O 1
ATOM 530 N N . ASN A 1 73 ? 5.206 -14.662 -6.644 1.00 90.44 73 ASN A N 1
ATOM 531 C CA . ASN A 1 73 ? 6.052 -14.482 -5.460 1.00 90.44 73 ASN A CA 1
ATOM 532 C C . ASN A 1 73 ? 5.503 -13.457 -4.446 1.00 90.44 73 ASN A C 1
ATOM 534 O O . ASN A 1 73 ? 6.065 -13.353 -3.359 1.00 90.44 73 ASN A O 1
ATOM 538 N N . ILE A 1 74 ? 4.408 -12.744 -4.746 1.00 93.94 74 ILE A N 1
ATOM 539 C CA . ILE A 1 74 ? 3.863 -11.707 -3.849 1.00 93.94 74 ILE A CA 1
ATOM 540 C C . ILE A 1 74 ? 3.168 -12.274 -2.600 1.00 93.94 74 ILE A C 1
ATOM 542 O O . ILE A 1 74 ? 2.902 -11.546 -1.653 1.00 93.94 74 ILE A O 1
ATOM 546 N N . GLY A 1 75 ? 2.841 -13.569 -2.579 1.00 94.25 75 GLY A N 1
ATOM 547 C CA . GLY A 1 75 ? 2.254 -14.227 -1.403 1.00 94.25 75 GLY A CA 1
ATOM 548 C C . GLY A 1 75 ? 0.776 -13.911 -1.129 1.00 94.25 75 GLY A C 1
ATOM 549 O O . GLY A 1 75 ? 0.264 -14.308 -0.085 1.00 94.25 75 GLY A O 1
ATOM 550 N N . LEU A 1 76 ? 0.085 -13.237 -2.054 1.00 96.00 76 LEU A N 1
ATOM 551 C CA . LEU A 1 76 ? -1.361 -12.998 -2.023 1.00 96.00 76 LEU A CA 1
ATOM 552 C C . LEU A 1 76 ? -2.029 -13.657 -3.236 1.00 96.00 76 LEU A C 1
ATOM 554 O O . LEU A 1 76 ? -1.563 -13.500 -4.364 1.00 96.00 76 LEU A O 1
ATOM 558 N N . ASP A 1 77 ? -3.142 -14.357 -3.014 1.00 95.44 77 ASP A N 1
ATOM 559 C CA . ASP A 1 77 ? -3.883 -15.045 -4.085 1.00 95.44 77 ASP A CA 1
ATOM 560 C C . ASP A 1 77 ? -4.726 -14.074 -4.923 1.00 95.44 77 ASP A C 1
ATOM 562 O O . ASP A 1 77 ? -4.905 -14.241 -6.130 1.00 95.44 77 ASP A O 1
ATOM 566 N N . SER A 1 78 ? -5.285 -13.056 -4.269 1.00 96.44 78 SER A N 1
ATOM 567 C CA . SER A 1 78 ? -6.106 -12.023 -4.893 1.00 96.44 78 SER A CA 1
ATOM 568 C C . SER A 1 78 ? -6.317 -10.844 -3.948 1.00 96.44 78 SER A C 1
ATOM 570 O O . SER A 1 78 ? -6.104 -10.964 -2.740 1.00 96.44 78 SER A O 1
ATOM 572 N N . GLY A 1 79 ? -6.768 -9.718 -4.491 1.00 97.12 79 GLY A N 1
ATOM 573 C CA . GLY A 1 79 ? -7.120 -8.539 -3.709 1.00 97.12 79 GLY A CA 1
ATOM 574 C C . GLY A 1 79 ? -7.376 -7.329 -4.594 1.00 97.12 79 GLY A C 1
ATOM 575 O O . GLY A 1 79 ? -7.597 -7.461 -5.799 1.00 97.12 79 GLY A O 1
ATOM 576 N N . ILE A 1 80 ? -7.322 -6.148 -3.989 1.00 98.06 80 ILE A N 1
ATOM 577 C CA . ILE A 1 80 ? -7.243 -4.882 -4.722 1.00 98.06 80 ILE A CA 1
ATOM 578 C C . ILE A 1 80 ? -5.792 -4.421 -4.788 1.00 98.06 80 ILE A C 1
ATOM 580 O O . ILE A 1 80 ? -4.999 -4.707 -3.892 1.00 98.06 80 ILE A O 1
ATOM 584 N N . ILE A 1 81 ? -5.464 -3.683 -5.837 1.00 97.56 81 ILE A N 1
ATOM 585 C CA . ILE A 1 81 ? -4.175 -3.029 -6.021 1.00 97.56 81 ILE A CA 1
ATOM 586 C C . ILE A 1 81 ? -4.408 -1.532 -6.204 1.00 97.56 81 ILE A C 1
ATOM 588 O O . ILE A 1 81 ? -5.277 -1.125 -6.975 1.00 97.56 81 ILE A O 1
ATOM 592 N N . LEU A 1 82 ? -3.630 -0.732 -5.478 1.00 97.06 82 LEU A N 1
ATOM 593 C CA . LEU A 1 82 ? -3.544 0.718 -5.611 1.00 97.06 82 LEU A CA 1
ATOM 594 C C . LEU A 1 82 ? -2.087 1.076 -5.912 1.00 97.06 82 LEU A C 1
ATOM 596 O O . LEU A 1 82 ? -1.181 0.520 -5.295 1.00 97.06 82 LEU A O 1
ATOM 600 N N . THR A 1 83 ? -1.859 1.984 -6.852 1.00 95.62 83 THR A N 1
ATOM 601 C CA . THR A 1 83 ? -0.522 2.435 -7.249 1.00 95.62 83 THR A CA 1
ATOM 602 C C . THR A 1 83 ? -0.540 3.891 -7.697 1.00 95.62 83 THR A C 1
ATOM 604 O O . THR A 1 83 ? -1.550 4.409 -8.178 1.00 95.62 83 THR A O 1
ATOM 607 N N . THR A 1 84 ? 0.604 4.551 -7.548 1.00 94.19 84 THR A N 1
ATOM 608 C CA . THR A 1 84 ? 0.877 5.886 -8.093 1.00 94.19 84 THR A CA 1
ATOM 609 C C . THR A 1 84 ? 1.147 5.848 -9.612 1.00 94.19 84 THR A C 1
ATOM 611 O O . THR A 1 84 ? 1.134 6.891 -10.267 1.00 94.19 84 THR A O 1
ATOM 614 N N . GLY A 1 85 ? 1.332 4.650 -10.188 1.00 93.31 85 GLY A N 1
ATOM 615 C CA . GLY A 1 85 ? 1.498 4.382 -11.621 1.00 93.31 85 GLY A CA 1
ATOM 616 C C . GLY A 1 85 ? 0.279 3.719 -12.280 1.00 93.31 85 GLY A C 1
ATOM 617 O O . GLY A 1 85 ? -0.866 4.136 -12.080 1.00 93.31 85 GLY A O 1
ATOM 618 N N . MET A 1 86 ? 0.526 2.691 -13.097 1.00 94.38 86 MET A N 1
ATOM 619 C CA . MET A 1 86 ? -0.503 1.880 -13.763 1.00 94.38 86 MET A CA 1
ATOM 620 C C . MET A 1 86 ? -0.633 0.493 -13.130 1.00 94.38 86 MET A C 1
ATOM 622 O O . MET A 1 86 ? 0.364 -0.181 -12.881 1.00 94.38 86 MET A O 1
ATOM 626 N N . VAL A 1 87 ? -1.861 0.023 -12.902 1.00 95.12 87 VAL A N 1
ATOM 627 C CA . VAL A 1 87 ? -2.085 -1.336 -12.376 1.00 95.12 87 VAL A CA 1
ATOM 628 C C . VAL A 1 87 ? -1.983 -2.413 -13.456 1.00 95.12 87 VAL A C 1
ATOM 630 O O . VAL A 1 87 ? -1.542 -3.516 -13.156 1.00 95.12 87 VAL A O 1
ATOM 633 N N . ALA A 1 88 ? -2.366 -2.102 -14.696 1.00 94.56 88 ALA A N 1
ATOM 634 C CA . ALA A 1 88 ? -2.425 -3.054 -15.801 1.00 94.56 88 ALA A CA 1
ATOM 635 C C . ALA A 1 88 ? -1.592 -2.574 -16.991 1.00 94.56 88 ALA A C 1
ATOM 637 O O . ALA A 1 88 ? -1.637 -1.399 -17.364 1.00 94.56 88 ALA A O 1
ATOM 638 N N . THR A 1 89 ? -0.844 -3.495 -17.589 1.00 92.56 89 THR A N 1
ATOM 639 C CA . THR A 1 89 ? -0.105 -3.280 -18.831 1.00 92.56 89 THR A CA 1
ATOM 640 C C . THR A 1 89 ? -1.102 -3.090 -19.968 1.00 92.56 89 THR A C 1
ATOM 642 O O . THR A 1 89 ? -2.068 -3.846 -20.108 1.00 92.56 89 THR A O 1
ATOM 645 N N . ASP A 1 90 ? -0.878 -2.081 -20.805 1.00 88.38 90 ASP A N 1
ATOM 646 C CA . ASP A 1 90 ? -1.762 -1.827 -21.934 1.00 88.38 90 ASP A CA 1
ATOM 647 C C . ASP A 1 90 ? -1.679 -2.946 -22.986 1.00 88.38 90 ASP A C 1
ATOM 649 O O . ASP A 1 90 ? -0.696 -3.678 -23.101 1.00 88.38 90 ASP A O 1
ATOM 653 N N . MET A 1 91 ? -2.712 -3.069 -23.824 1.00 82.94 91 MET A N 1
ATOM 654 C CA . MET A 1 91 ? -2.739 -4.105 -24.869 1.00 82.94 91 MET A CA 1
ATOM 655 C C . MET A 1 91 ? -1.563 -4.006 -25.857 1.00 82.94 91 MET A C 1
ATOM 657 O O . MET A 1 91 ? -1.244 -4.992 -26.523 1.00 82.94 91 MET A O 1
ATOM 661 N N . GLY A 1 92 ? -0.960 -2.819 -25.996 1.00 80.06 92 GLY A N 1
ATOM 662 C CA . GLY A 1 92 ? 0.192 -2.580 -26.860 1.00 80.06 92 GLY A CA 1
ATOM 663 C C . GLY A 1 92 ? 1.537 -2.959 -26.237 1.00 80.06 92 GLY A C 1
ATOM 664 O O . GLY A 1 92 ? 2.522 -3.024 -26.971 1.00 80.06 92 GLY A O 1
ATOM 665 N N . GLY A 1 93 ? 1.596 -3.194 -24.921 1.00 80.50 93 GLY A N 1
ATOM 666 C CA . GLY A 1 93 ? 2.842 -3.348 -24.168 1.00 80.50 93 GLY A CA 1
ATOM 667 C C . GLY A 1 93 ? 3.735 -2.104 -24.205 1.00 80.50 93 GLY A C 1
ATOM 668 O O . GLY A 1 93 ? 4.929 -2.199 -23.930 1.00 80.50 93 GLY A O 1
ATOM 669 N N . GLN A 1 94 ? 3.185 -0.955 -24.605 1.00 82.25 94 GLN A N 1
ATOM 670 C CA . GLN A 1 94 ? 3.887 0.324 -24.614 1.00 82.25 94 GLN A CA 1
ATOM 671 C C . GLN A 1 94 ? 3.912 0.922 -23.208 1.00 82.25 94 GLN A C 1
ATOM 673 O O . GLN A 1 94 ? 4.902 1.541 -22.821 1.00 82.25 94 GLN A O 1
ATOM 678 N N . TRP A 1 95 ? 2.819 0.745 -22.471 1.00 86.19 95 TRP A N 1
ATOM 679 C CA . TRP A 1 95 ? 2.649 1.215 -21.110 1.00 86.19 95 TRP A CA 1
ATOM 680 C C . TRP A 1 95 ? 2.610 0.014 -20.188 1.00 86.19 95 TRP A C 1
ATOM 682 O O . TRP A 1 95 ? 1.750 -0.859 -20.307 1.00 86.19 95 TRP A O 1
ATOM 692 N N . ILE A 1 96 ? 3.578 -0.035 -19.288 1.00 90.31 96 ILE A N 1
ATOM 693 C CA . ILE A 1 96 ? 3.771 -1.156 -18.385 1.00 90.31 96 ILE A CA 1
ATOM 694 C C . ILE A 1 96 ? 2.963 -0.893 -17.122 1.00 90.31 96 ILE A C 1
ATOM 696 O O . ILE A 1 96 ? 2.941 0.226 -16.620 1.00 90.31 96 ILE A O 1
ATOM 700 N N . GLY A 1 97 ? 2.257 -1.911 -16.644 1.00 92.81 97 GLY A N 1
ATOM 701 C CA . GLY A 1 97 ? 1.569 -1.872 -15.364 1.00 92.81 97 GLY A CA 1
ATOM 702 C C . GLY A 1 97 ? 2.265 -2.734 -14.323 1.00 92.81 97 GLY A C 1
ATOM 703 O O . GLY A 1 97 ? 3.200 -3.481 -14.618 1.00 92.81 97 GLY A O 1
ATOM 704 N N . ALA A 1 98 ? 1.736 -2.670 -13.106 1.00 93.44 98 ALA A N 1
ATOM 705 C CA . ALA A 1 98 ? 2.139 -3.504 -11.983 1.00 93.44 98 ALA A CA 1
ATOM 706 C C . ALA A 1 98 ? 2.097 -5.013 -12.281 1.00 93.44 98 ALA A C 1
ATOM 708 O O . ALA A 1 98 ? 2.782 -5.777 -11.613 1.00 93.44 98 ALA A O 1
ATOM 709 N N . ASP A 1 99 ? 1.297 -5.441 -13.257 1.00 92.38 99 ASP A N 1
ATOM 710 C CA . ASP A 1 99 ? 1.096 -6.831 -13.676 1.00 92.38 99 ASP A CA 1
ATOM 711 C C . ASP A 1 99 ? 2.164 -7.373 -14.644 1.00 92.38 99 ASP A C 1
ATOM 713 O O . ASP A 1 99 ? 1.983 -8.439 -15.230 1.00 92.38 99 ASP A O 1
ATOM 717 N N . ASN A 1 100 ? 3.270 -6.659 -14.850 1.00 89.62 100 ASN A N 1
ATOM 718 C CA . ASN A 1 100 ? 4.349 -7.105 -15.731 1.00 89.62 100 ASN A CA 1
ATOM 719 C C . ASN A 1 100 ? 5.546 -7.677 -14.962 1.00 89.62 100 ASN A C 1
ATOM 721 O O . ASN A 1 100 ? 5.623 -7.583 -13.747 1.00 89.62 100 ASN A O 1
ATOM 725 N N . GLN A 1 101 ? 6.513 -8.260 -15.669 1.00 85.12 101 GLN A N 1
ATOM 726 C CA . GLN A 1 101 ? 7.808 -8.607 -15.079 1.00 85.12 101 GLN A CA 1
ATOM 727 C C . GLN A 1 101 ? 8.606 -7.346 -14.716 1.00 85.12 101 GLN A C 1
ATOM 729 O O . GLN A 1 101 ? 8.435 -6.290 -15.334 1.00 85.12 101 GLN A O 1
ATOM 734 N N . GLN A 1 102 ? 9.531 -7.476 -13.766 1.00 83.00 102 GLN A N 1
ATOM 735 C CA . GLN A 1 102 ? 10.450 -6.405 -13.404 1.00 83.00 102 GLN A CA 1
ATOM 736 C C . GLN A 1 102 ? 11.460 -6.210 -14.542 1.00 83.00 102 GLN A C 1
ATOM 738 O O . GLN A 1 102 ? 12.441 -6.929 -14.687 1.00 83.00 102 GLN A O 1
ATOM 743 N N . ALA A 1 103 ? 11.139 -5.284 -15.439 1.00 73.94 103 ALA A N 1
ATOM 744 C CA . ALA A 1 103 ? 12.000 -4.863 -16.545 1.00 73.94 103 ALA A CA 1
ATOM 745 C C . ALA A 1 103 ? 11.722 -3.416 -16.987 1.00 73.94 103 ALA A C 1
ATOM 747 O O . ALA A 1 103 ? 12.403 -2.897 -17.873 1.00 73.94 103 ALA A O 1
ATOM 748 N N . ALA A 1 104 ? 10.696 -2.781 -16.419 1.00 74.62 104 ALA A N 1
ATOM 749 C CA . ALA A 1 104 ? 10.226 -1.463 -16.804 1.00 74.62 104 ALA A CA 1
ATOM 750 C C . ALA A 1 104 ? 9.412 -0.826 -15.674 1.00 74.62 104 ALA A C 1
ATOM 752 O O . ALA A 1 104 ? 8.895 -1.528 -14.806 1.00 74.62 104 ALA A O 1
ATOM 753 N N . LEU A 1 105 ? 9.298 0.499 -15.729 1.00 84.31 105 LEU A N 1
ATOM 754 C CA . LEU A 1 105 ? 8.546 1.291 -14.763 1.00 84.31 105 LEU A CA 1
ATOM 755 C C . LEU A 1 105 ? 7.060 1.322 -15.142 1.00 84.31 105 LEU A C 1
ATOM 757 O O . LEU A 1 105 ? 6.712 1.573 -16.299 1.00 84.31 105 LEU A O 1
ATOM 761 N N . ALA A 1 106 ? 6.202 1.096 -14.157 1.00 84.12 106 ALA A N 1
ATOM 762 C CA . ALA A 1 106 ? 4.775 1.364 -14.191 1.00 84.12 106 ALA A CA 1
ATOM 763 C C . ALA A 1 106 ? 4.432 2.815 -13.817 1.00 84.12 106 ALA A C 1
ATOM 765 O O . ALA A 1 106 ? 3.324 3.280 -14.107 1.00 84.12 106 ALA A O 1
ATOM 766 N N . SER A 1 107 ? 5.350 3.542 -13.172 1.00 84.81 107 SER A N 1
ATOM 767 C CA . SER A 1 107 ? 5.180 4.969 -12.892 1.00 84.81 107 SER A CA 1
ATOM 768 C C . SER A 1 107 ? 5.206 5.814 -14.170 1.00 84.81 107 SER A C 1
ATOM 770 O O . SER A 1 107 ? 5.991 5.580 -15.089 1.00 84.81 107 SER A O 1
ATOM 772 N N . PHE A 1 108 ? 4.350 6.838 -14.226 1.00 82.38 108 PHE A N 1
ATOM 773 C CA . PHE A 1 108 ? 4.299 7.785 -15.347 1.00 82.38 108 PHE A CA 1
ATOM 774 C C . PHE A 1 108 ? 4.110 9.252 -14.920 1.00 82.38 108 PHE A C 1
ATOM 776 O O . PHE A 1 108 ? 3.885 10.113 -15.771 1.00 82.38 108 PHE A O 1
ATOM 783 N N . GLY A 1 109 ? 4.209 9.552 -13.617 1.00 79.88 109 GLY A N 1
ATOM 784 C CA . GLY A 1 109 ? 4.014 10.902 -13.076 1.00 79.88 109 GLY A CA 1
ATOM 785 C C . GLY A 1 109 ? 2.579 11.397 -13.263 1.00 79.88 109 GLY A C 1
ATOM 786 O O . GLY A 1 109 ? 2.309 12.293 -14.067 1.00 79.88 109 GLY A O 1
ATOM 787 N N . ALA A 1 110 ? 1.642 10.800 -12.525 1.00 83.00 110 ALA A N 1
ATOM 788 C CA . ALA A 1 110 ? 0.212 11.063 -12.676 1.00 83.00 110 ALA A CA 1
ATOM 789 C C . ALA A 1 110 ? -0.207 12.509 -12.324 1.00 83.00 110 ALA A C 1
ATOM 791 O O . ALA A 1 110 ? -1.322 12.913 -12.662 1.00 83.00 110 ALA A O 1
ATOM 792 N N . ASN A 1 111 ? 0.678 13.300 -11.703 1.00 86.31 111 ASN A N 1
ATOM 793 C CA . ASN A 1 111 ? 0.437 14.666 -11.230 1.00 86.31 111 ASN A CA 1
ATOM 794 C C . ASN A 1 111 ? -0.773 14.751 -10.288 1.00 86.31 111 ASN A C 1
ATOM 796 O O . ASN A 1 111 ? -1.552 15.710 -10.327 1.00 86.31 111 ASN A O 1
ATOM 800 N N . ILE A 1 112 ? -0.936 13.735 -9.443 1.00 90.81 112 ILE A N 1
ATOM 801 C CA . ILE A 1 112 ? -1.953 13.719 -8.395 1.00 90.81 112 ILE A CA 1
ATOM 802 C C . ILE A 1 112 ? -1.365 14.418 -7.157 1.00 90.81 112 ILE A C 1
ATOM 804 O O . ILE A 1 112 ? -0.173 14.282 -6.872 1.00 90.81 112 ILE A O 1
ATOM 808 N N . PRO A 1 113 ? -2.149 15.207 -6.400 1.00 93.38 113 PRO A N 1
ATOM 809 C CA . PRO A 1 113 ? -1.667 15.760 -5.141 1.00 93.38 113 PRO A CA 1
ATOM 810 C C . PRO A 1 113 ? -1.178 14.669 -4.180 1.00 93.38 113 PRO A C 1
ATOM 812 O O . PRO A 1 113 ? -1.661 13.539 -4.200 1.00 93.38 113 PRO A O 1
ATOM 815 N N . GLY A 1 114 ? -0.242 15.025 -3.303 1.00 94.62 114 GLY A N 1
ATOM 816 C CA . GLY A 1 114 ? 0.117 14.173 -2.174 1.00 94.62 114 GLY A CA 1
ATOM 817 C C . GLY A 1 114 ? -1.014 14.008 -1.159 1.00 94.62 114 GLY A C 1
ATOM 818 O O . GLY A 1 114 ? -2.044 14.684 -1.209 1.00 94.62 114 GLY A O 1
ATOM 819 N N . ASP A 1 115 ? -0.769 13.152 -0.174 1.00 95.75 115 ASP A N 1
ATOM 820 C CA . ASP A 1 115 ? -1.645 12.940 0.971 1.00 95.75 115 ASP A CA 1
ATOM 821 C C . ASP A 1 115 ? -1.078 13.603 2.237 1.00 95.75 115 ASP A C 1
ATOM 823 O O . ASP A 1 115 ? 0.022 13.286 2.701 1.00 95.75 115 ASP A O 1
ATOM 827 N N . ALA A 1 116 ? -1.844 14.533 2.812 1.00 95.19 116 ALA A N 1
ATOM 828 C CA . ALA A 1 116 ? -1.424 15.302 3.982 1.00 95.19 116 ALA A CA 1
ATOM 829 C C . ALA A 1 116 ? -1.327 14.458 5.268 1.00 95.19 116 ALA A C 1
ATOM 831 O O . ALA A 1 116 ? -0.492 14.751 6.128 1.00 95.19 116 ALA A O 1
ATOM 832 N N . GLN A 1 117 ? -2.155 13.417 5.416 1.00 94.25 117 GLN A N 1
ATOM 833 C CA . GLN A 1 117 ? -2.093 12.519 6.571 1.00 94.25 117 GLN A CA 1
ATOM 834 C C . GLN A 1 117 ? -0.842 11.647 6.487 1.00 94.25 117 GLN A C 1
ATOM 836 O O . GLN A 1 117 ? -0.098 11.560 7.464 1.00 94.25 117 GLN A O 1
ATOM 841 N N . LEU A 1 118 ? -0.543 11.086 5.316 1.00 94.81 118 LEU A N 1
ATOM 842 C CA . LEU A 1 118 ? 0.695 10.342 5.091 1.00 94.81 118 LEU A CA 1
ATOM 843 C C . LEU A 1 118 ? 1.929 11.238 5.260 1.00 94.81 118 LEU A C 1
ATOM 845 O O . LEU A 1 118 ? 2.882 10.840 5.926 1.00 94.81 118 LEU A O 1
ATOM 849 N N . ALA A 1 119 ? 1.880 12.482 4.775 1.00 95.12 119 ALA A N 1
ATOM 850 C CA . ALA A 1 119 ? 2.964 13.446 4.968 1.00 95.12 119 ALA A CA 1
ATOM 851 C C . ALA A 1 119 ? 3.258 13.714 6.456 1.00 95.12 119 ALA A C 1
ATOM 853 O O . ALA A 1 119 ? 4.415 13.835 6.857 1.00 95.12 119 ALA A O 1
ATOM 854 N N . SER A 1 120 ? 2.220 13.757 7.299 1.00 93.50 120 SER A N 1
ATOM 855 C CA . SER A 1 120 ? 2.386 13.905 8.751 1.00 93.50 120 SER A CA 1
ATOM 856 C C . SER A 1 120 ? 3.032 12.689 9.421 1.00 93.50 120 SER A C 1
ATOM 858 O O . SER A 1 120 ? 3.777 12.854 10.382 1.00 93.50 120 SER A O 1
ATOM 860 N N . VAL A 1 121 ? 2.786 11.482 8.899 1.00 91.25 121 VAL A N 1
ATOM 861 C CA . VAL A 1 121 ? 3.387 10.238 9.404 1.00 91.25 121 VAL A CA 1
ATOM 862 C C . VAL A 1 121 ? 4.866 10.165 9.029 1.00 91.25 121 VAL A C 1
ATOM 864 O O . VAL A 1 121 ? 5.685 9.752 9.844 1.00 91.25 121 VAL A O 1
ATOM 867 N N . LEU A 1 122 ? 5.210 10.593 7.814 1.00 90.56 122 LEU A N 1
ATOM 868 C CA . LEU A 1 122 ? 6.584 10.585 7.308 1.00 90.56 122 LEU A CA 1
ATOM 869 C C . LEU A 1 122 ? 7.412 11.795 7.734 1.00 90.56 122 LEU A C 1
ATOM 871 O O . LEU A 1 122 ? 8.625 11.793 7.542 1.00 90.56 122 LEU A O 1
ATOM 875 N N . LEU A 1 123 ? 6.768 12.839 8.266 1.00 91.94 123 LEU A N 1
ATOM 876 C CA . LEU A 1 123 ? 7.387 14.143 8.522 1.00 91.94 123 LEU A CA 1
ATOM 877 C C . LEU A 1 123 ? 8.040 14.740 7.259 1.00 91.94 123 LEU A C 1
ATOM 879 O O . LEU A 1 123 ? 9.044 15.447 7.337 1.00 91.94 123 LEU A O 1
ATOM 883 N N . SER A 1 124 ? 7.454 14.457 6.094 1.00 92.50 124 SER A N 1
ATOM 884 C CA . SER A 1 124 ? 7.954 14.850 4.775 1.00 92.50 124 SER A CA 1
ATOM 885 C C . SER A 1 124 ? 6.786 15.025 3.796 1.00 92.50 124 SER A C 1
ATOM 887 O O . SER A 1 124 ? 5.778 14.334 3.946 1.00 92.50 124 SER A O 1
ATOM 889 N N . PRO A 1 125 ? 6.865 15.930 2.801 1.00 93.75 125 PRO A N 1
ATOM 890 C CA . PRO A 1 125 ? 5.858 16.019 1.749 1.00 93.75 125 PRO A CA 1
ATOM 891 C C . PRO A 1 125 ? 5.695 14.701 0.983 1.00 93.75 125 PRO A C 1
ATOM 893 O O . PRO A 1 125 ? 6.657 13.966 0.778 1.00 93.75 125 PRO A O 1
ATOM 896 N N . THR A 1 126 ? 4.477 14.446 0.515 1.00 94.81 126 THR A N 1
ATOM 897 C CA . THR A 1 126 ? 4.148 13.331 -0.381 1.00 94.81 126 THR A CA 1
ATOM 898 C C . THR A 1 126 ? 3.645 13.875 -1.716 1.00 94.81 126 THR A C 1
ATOM 900 O O . THR A 1 126 ? 3.226 15.035 -1.806 1.00 94.81 126 THR A O 1
ATOM 903 N N . TYR A 1 127 ? 3.687 13.041 -2.752 1.00 92.75 127 TYR A N 1
ATOM 904 C CA . TYR A 1 127 ? 3.282 13.377 -4.117 1.00 92.75 127 TYR A CA 1
ATOM 905 C C . TYR A 1 127 ? 2.596 12.169 -4.760 1.00 92.75 127 TYR A C 1
ATOM 907 O O . TYR A 1 127 ? 2.795 11.045 -4.307 1.00 92.75 127 TYR A O 1
ATOM 915 N N . ASP A 1 128 ? 1.779 12.415 -5.784 1.00 91.94 128 ASP A N 1
ATOM 916 C CA . ASP A 1 128 ? 1.150 11.385 -6.618 1.00 91.94 128 ASP A CA 1
ATOM 917 C C . ASP A 1 128 ? 0.357 10.321 -5.841 1.00 91.94 128 ASP A C 1
ATOM 919 O O . ASP A 1 128 ? 0.353 9.147 -6.200 1.00 91.94 128 ASP A O 1
ATOM 923 N N . ALA A 1 129 ? -0.346 10.718 -4.774 1.00 94.50 129 ALA A N 1
ATOM 924 C CA . ALA A 1 129 ? -1.031 9.764 -3.910 1.00 94.50 129 ALA A CA 1
ATOM 925 C C . ALA A 1 129 ? -2.156 9.013 -4.646 1.00 94.50 129 ALA A C 1
ATOM 927 O O . ALA A 1 129 ? -2.946 9.600 -5.385 1.00 94.50 129 ALA A O 1
ATOM 928 N N . CYS A 1 130 ? -2.275 7.714 -4.371 1.00 96.44 130 CYS A N 1
ATOM 929 C CA . CYS A 1 130 ? -3.439 6.913 -4.725 1.00 96.44 130 CYS A CA 1
ATOM 930 C C . CYS A 1 130 ? -4.064 6.352 -3.447 1.00 96.44 130 CYS A C 1
ATOM 932 O O . CYS A 1 130 ? -3.431 5.577 -2.730 1.00 96.44 130 CYS A O 1
ATOM 934 N N . ARG A 1 131 ? -5.296 6.769 -3.137 1.00 96.25 131 ARG A N 1
ATOM 935 C CA . ARG A 1 131 ? -6.002 6.380 -1.910 1.00 96.25 131 ARG A CA 1
ATOM 936 C C . ARG A 1 131 ? -7.465 6.030 -2.153 1.00 96.25 131 ARG A C 1
ATOM 938 O O . ARG A 1 131 ? -8.117 6.579 -3.044 1.00 96.25 131 ARG A O 1
ATOM 945 N N . LEU A 1 132 ? -7.977 5.144 -1.308 1.00 97.62 132 LEU A N 1
ATOM 946 C CA . LEU A 1 132 ? -9.373 4.730 -1.259 1.00 97.62 132 LEU A CA 1
ATOM 947 C C . LEU A 1 132 ? -9.926 5.037 0.136 1.00 97.62 132 LEU A C 1
ATOM 949 O O . LEU A 1 132 ? -9.564 4.376 1.106 1.00 97.62 132 LEU A O 1
ATOM 953 N N . ASP A 1 133 ? -10.798 6.037 0.218 1.00 97.38 133 ASP A N 1
ATOM 954 C CA . ASP A 1 133 ? -11.482 6.453 1.442 1.00 97.38 133 ASP A CA 1
ATOM 955 C C . 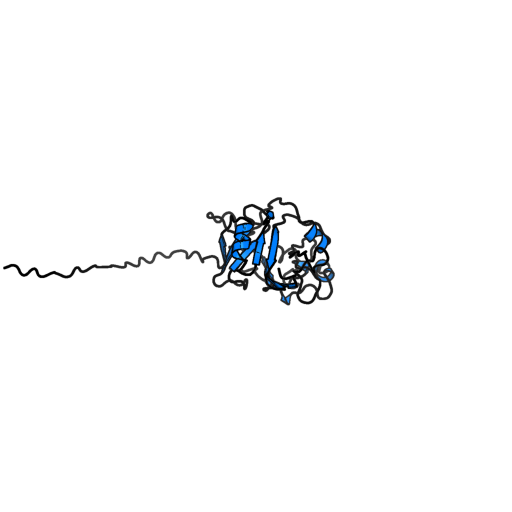ASP A 1 133 ? -12.867 5.791 1.510 1.00 97.38 133 ASP A C 1
ATOM 957 O O . ASP A 1 133 ? -13.567 5.738 0.497 1.00 97.38 133 ASP A O 1
ATOM 961 N N . PHE A 1 134 ? -13.282 5.281 2.673 1.00 97.62 134 PHE A N 1
ATOM 962 C CA . PHE A 1 134 ? -14.613 4.692 2.865 1.00 97.62 134 PHE A CA 1
ATOM 963 C C . PHE A 1 134 ? -14.986 4.559 4.343 1.00 97.62 134 PHE A C 1
ATOM 965 O O . PHE A 1 134 ? -14.120 4.471 5.214 1.00 97.62 134 PHE A O 1
ATOM 972 N N . ASP A 1 135 ? -16.288 4.471 4.605 1.00 97.25 135 ASP A N 1
ATOM 973 C CA . ASP A 1 135 ? -16.835 4.105 5.909 1.00 97.25 135 ASP A CA 1
ATOM 974 C C . ASP A 1 135 ? -17.156 2.612 5.938 1.00 97.25 135 ASP A C 1
ATOM 976 O O . ASP A 1 135 ? -17.593 2.048 4.929 1.00 97.25 135 ASP A O 1
ATOM 980 N N . PHE A 1 136 ? -17.023 1.976 7.102 1.00 95.81 136 PHE A N 1
ATOM 981 C CA . PHE A 1 136 ? -17.465 0.598 7.289 1.00 95.81 136 PHE A CA 1
ATOM 982 C C . PHE A 1 136 ? -18.143 0.368 8.640 1.00 95.81 136 PHE A C 1
ATOM 984 O O . PHE A 1 136 ? -17.859 1.036 9.634 1.00 95.81 136 PHE A O 1
ATOM 991 N N . ILE A 1 137 ? -19.025 -0.627 8.666 1.00 95.25 137 ILE A N 1
ATOM 992 C CA . ILE A 1 137 ? -19.626 -1.208 9.866 1.00 95.25 137 ILE A CA 1
ATOM 993 C C . ILE A 1 137 ? -19.294 -2.700 9.854 1.00 95.25 137 ILE A C 1
ATOM 995 O O . ILE A 1 137 ? -19.471 -3.362 8.830 1.00 95.25 137 ILE A O 1
ATOM 999 N N . SER A 1 138 ? -18.794 -3.220 10.975 1.00 93.75 138 SER A N 1
ATOM 1000 C CA . SER A 1 138 ? -18.414 -4.625 11.135 1.00 93.75 138 SER A CA 1
ATOM 1001 C C . SER A 1 138 ? -19.215 -5.263 12.260 1.00 93.75 138 SER A C 1
ATOM 1003 O O . SER A 1 138 ? -19.344 -4.679 13.333 1.00 93.75 138 SER A O 1
ATOM 1005 N N . THR A 1 139 ? -19.665 -6.504 12.068 1.00 95.50 139 THR A N 1
ATOM 1006 C CA . THR A 1 139 ? -20.270 -7.287 13.160 1.00 95.50 139 THR A CA 1
ATOM 1007 C C . THR A 1 139 ? -19.231 -7.866 14.130 1.00 95.50 139 THR A C 1
ATOM 1009 O O . THR A 1 139 ? -19.600 -8.513 15.110 1.00 95.50 139 THR A O 1
ATOM 1012 N N . PHE A 1 140 ? -17.938 -7.688 13.846 1.00 94.12 140 PHE A N 1
ATOM 1013 C CA . PHE A 1 140 ? -16.817 -8.135 14.674 1.00 94.12 140 PHE A CA 1
ATOM 1014 C C . PHE A 1 140 ? -16.106 -6.955 15.339 1.00 94.12 140 PHE A C 1
ATOM 1016 O O . PHE A 1 140 ? -16.190 -5.820 14.879 1.00 94.12 140 PHE A O 1
ATOM 1023 N N . ASP A 1 141 ? -15.362 -7.242 16.404 1.00 95.00 141 ASP A N 1
ATOM 1024 C CA . ASP A 1 141 ? -14.610 -6.259 17.193 1.00 95.00 141 ASP A CA 1
ATOM 1025 C C . ASP A 1 141 ? -13.186 -6.003 16.675 1.00 95.00 141 ASP A C 1
ATOM 1027 O O . ASP A 1 141 ? -12.392 -5.322 17.322 1.00 95.00 141 ASP A O 1
ATOM 1031 N N . THR A 1 142 ? -12.837 -6.575 15.522 1.00 94.25 142 THR A N 1
ATOM 1032 C CA . THR A 1 142 ? -11.495 -6.512 14.946 1.00 94.25 142 THR A CA 1
ATOM 1033 C C . THR A 1 142 ? -11.581 -6.407 13.428 1.00 94.25 142 THR A C 1
ATOM 1035 O O . THR A 1 142 ? -12.334 -7.146 12.792 1.00 94.25 142 THR A O 1
ATOM 1038 N N . VAL A 1 143 ? -10.774 -5.520 12.846 1.00 93.06 143 VAL A N 1
ATOM 1039 C CA . VAL A 1 143 ? -10.505 -5.458 11.404 1.00 93.06 143 VAL A CA 1
ATOM 1040 C C . VAL A 1 143 ? -9.067 -5.894 11.129 1.00 93.06 143 VAL A C 1
ATOM 1042 O O . VAL A 1 143 ? -8.169 -5.633 11.935 1.00 93.06 143 VAL A O 1
ATOM 1045 N N . LEU A 1 144 ? -8.865 -6.584 10.007 1.00 93.88 144 LEU A N 1
ATOM 1046 C CA . LEU A 1 144 ? -7.580 -7.128 9.583 1.00 93.88 144 LEU A CA 1
ATOM 1047 C C . LEU A 1 144 ? -7.421 -6.965 8.071 1.00 93.88 144 LEU A C 1
ATOM 1049 O O . LEU A 1 144 ? -8.322 -7.328 7.315 1.00 93.88 144 LEU A O 1
ATOM 1053 N N . PHE A 1 145 ? -6.258 -6.479 7.647 1.00 94.62 145 PHE A N 1
ATOM 1054 C CA . PHE A 1 145 ? -5.843 -6.423 6.250 1.00 94.62 145 PHE A CA 1
ATOM 1055 C C . PHE A 1 145 ? -4.490 -7.107 6.089 1.00 94.62 145 PHE A C 1
ATOM 1057 O O . PHE A 1 145 ? -3.519 -6.714 6.734 1.00 94.62 145 PHE A O 1
ATOM 1064 N N . ASN A 1 146 ? -4.425 -8.090 5.195 1.00 97.62 146 ASN A N 1
ATOM 1065 C CA . ASN A 1 146 ? -3.155 -8.590 4.686 1.00 97.62 146 ASN A CA 1
ATOM 1066 C C . ASN A 1 146 ? -2.762 -7.746 3.477 1.00 97.62 146 ASN A C 1
ATOM 1068 O O . ASN A 1 146 ? -3.582 -7.546 2.579 1.00 97.62 146 ASN A O 1
ATOM 1072 N N . TYR A 1 147 ? -1.531 -7.253 3.452 1.00 98.31 147 TYR A N 1
ATOM 1073 C CA . TYR A 1 147 ? -1.051 -6.394 2.378 1.00 98.31 147 TYR A CA 1
ATOM 1074 C C . TYR A 1 147 ? 0.422 -6.641 2.069 1.00 98.31 147 TYR A C 1
ATOM 1076 O O . TYR A 1 147 ? 1.179 -7.175 2.880 1.00 98.31 147 TYR A O 1
ATOM 1084 N N . VAL A 1 148 ? 0.810 -6.219 0.872 1.00 98.25 148 VAL A N 1
ATOM 1085 C CA . VAL A 1 148 ? 2.193 -6.123 0.418 1.00 98.25 148 VAL A CA 1
ATOM 1086 C C . VAL A 1 148 ? 2.406 -4.689 -0.032 1.00 98.25 148 VAL A C 1
ATOM 1088 O O . VAL A 1 148 ? 1.599 -4.154 -0.790 1.00 98.25 148 VAL A O 1
ATOM 1091 N N . PHE A 1 149 ? 3.469 -4.062 0.458 1.00 98.12 149 PHE A N 1
ATOM 1092 C CA . PHE A 1 149 ? 3.920 -2.765 -0.030 1.00 98.12 149 PHE A CA 1
ATOM 1093 C C . PHE A 1 149 ? 5.039 -2.978 -1.048 1.00 98.12 149 PHE A C 1
ATOM 1095 O O . PHE A 1 149 ? 5.872 -3.859 -0.863 1.00 98.12 149 PHE A O 1
ATOM 1102 N N . SER A 1 150 ? 5.049 -2.210 -2.132 1.00 96.00 150 SER A N 1
ATOM 1103 C CA . SER A 1 150 ? 6.007 -2.372 -3.223 1.00 96.00 150 SER A CA 1
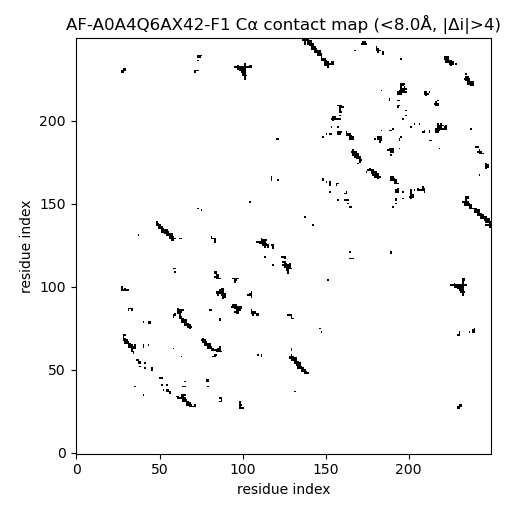ATOM 1104 C C . SER A 1 150 ? 6.356 -1.023 -3.833 1.00 96.00 150 SER A C 1
ATOM 1106 O O . SER A 1 150 ? 5.530 -0.112 -3.813 1.00 96.00 150 SER A O 1
ATOM 1108 N N . SER A 1 151 ? 7.581 -0.895 -4.341 1.00 94.88 151 SER A N 1
ATOM 1109 C CA . SER A 1 151 ? 8.064 0.336 -4.959 1.00 94.88 151 SER A CA 1
ATOM 1110 C C . SER A 1 151 ? 9.153 0.058 -6.002 1.00 94.88 151 SER A C 1
ATOM 1112 O O . SER A 1 151 ? 9.871 -0.945 -5.949 1.00 94.88 151 SER A O 1
ATOM 1114 N N . GLU A 1 152 ? 9.254 0.964 -6.972 1.00 92.00 152 GLU A N 1
ATOM 1115 C CA . GLU A 1 152 ? 10.347 1.053 -7.950 1.00 92.00 152 GLU A CA 1
ATOM 1116 C C . GLU A 1 152 ? 11.600 1.696 -7.331 1.00 92.00 152 GLU A C 1
ATOM 1118 O O . GLU A 1 152 ? 12.686 1.602 -7.879 1.00 92.00 152 GLU A O 1
ATOM 1123 N N . GLU A 1 153 ? 11.475 2.318 -6.162 1.00 90.06 153 GLU A N 1
ATOM 1124 C CA . GLU A 1 153 ? 12.526 3.120 -5.534 1.00 90.06 153 GLU A CA 1
ATOM 1125 C C . GLU A 1 153 ? 13.460 2.283 -4.634 1.00 90.06 153 GLU A C 1
ATOM 1127 O O . GLU A 1 153 ? 14.458 2.794 -4.125 1.00 90.06 153 GLU A O 1
ATOM 1132 N N . TYR A 1 154 ? 13.172 0.990 -4.429 1.00 90.44 154 TYR A N 1
ATOM 1133 C CA . TYR A 1 154 ? 13.937 0.147 -3.501 1.00 90.44 154 TYR A CA 1
ATOM 1134 C C . TYR A 1 154 ? 15.433 0.051 -3.837 1.00 90.44 154 TYR A C 1
ATOM 1136 O O . TYR A 1 154 ? 16.250 0.104 -2.914 1.00 90.44 154 TYR A O 1
ATOM 1144 N N . ASP A 1 155 ? 15.794 -0.053 -5.115 1.00 83.00 155 ASP A N 1
ATOM 1145 C CA . ASP A 1 155 ? 17.187 -0.289 -5.520 1.00 83.00 155 ASP A CA 1
ATOM 1146 C C . ASP A 1 155 ? 18.019 1.003 -5.468 1.00 83.00 155 ASP A C 1
ATOM 1148 O O . ASP A 1 155 ? 19.128 1.009 -4.933 1.00 83.00 155 ASP A O 1
ATOM 1152 N N . ASP A 1 156 ? 17.466 2.109 -5.976 1.00 83.19 156 ASP A N 1
ATOM 1153 C CA . ASP A 1 156 ? 18.220 3.348 -6.218 1.00 83.19 156 ASP A CA 1
ATOM 1154 C C . ASP A 1 156 ? 18.035 4.422 -5.132 1.00 83.19 156 ASP A C 1
ATOM 1156 O O . ASP A 1 156 ? 18.880 5.312 -4.982 1.00 83.19 156 ASP A O 1
ATOM 1160 N N . PHE A 1 157 ? 16.942 4.366 -4.366 1.00 88.62 157 PHE A N 1
ATOM 1161 C CA . PHE A 1 157 ? 16.496 5.494 -3.542 1.00 88.62 157 PHE A CA 1
ATOM 1162 C C . PHE A 1 157 ? 16.242 5.156 -2.076 1.00 88.62 157 PHE A C 1
ATOM 1164 O O . PHE A 1 157 ? 16.045 6.055 -1.251 1.00 88.62 157 PHE A O 1
ATOM 1171 N N . SER A 1 158 ? 16.345 3.886 -1.708 1.00 90.25 158 SER A N 1
ATOM 1172 C CA . SER A 1 158 ? 16.377 3.489 -0.308 1.00 90.25 158 SER A CA 1
ATOM 1173 C C . SER A 1 158 ? 17.493 4.199 0.468 1.00 90.25 158 SER A C 1
ATOM 1175 O O . SER A 1 158 ? 18.619 4.386 0.004 1.00 90.25 158 SER A O 1
ATOM 1177 N N . CYS A 1 159 ? 17.178 4.582 1.700 1.00 91.19 159 CYS A N 1
ATOM 1178 C CA . CYS A 1 159 ? 18.011 5.391 2.587 1.00 91.19 159 CYS A CA 1
ATOM 1179 C C . CYS A 1 159 ? 18.357 6.780 2.030 1.00 91.19 159 CYS A C 1
ATOM 1181 O O . CYS A 1 159 ? 19.360 7.378 2.425 1.00 91.19 159 CYS A O 1
ATOM 1183 N N . THR A 1 160 ? 17.508 7.330 1.161 1.00 90.19 160 THR A N 1
ATOM 1184 C CA . THR A 1 160 ? 17.599 8.718 0.697 1.00 90.19 160 THR A CA 1
ATOM 1185 C C . THR A 1 160 ? 16.410 9.550 1.202 1.00 90.19 160 THR A C 1
ATOM 1187 O O . THR A 1 160 ? 15.676 9.139 2.104 1.00 90.19 160 THR A O 1
ATOM 1190 N N . GLY A 1 161 ? 16.261 10.770 0.673 1.00 88.12 161 GLY A N 1
ATOM 1191 C CA . GLY A 1 161 ? 15.102 11.628 0.938 1.00 88.12 161 GLY A CA 1
ATOM 1192 C C . GLY A 1 161 ? 13.850 11.250 0.139 1.00 88.12 161 GLY A C 1
ATOM 1193 O O . GLY A 1 161 ? 12.774 11.754 0.453 1.00 88.12 161 GLY A O 1
ATOM 1194 N N . TYR A 1 162 ? 13.979 10.381 -0.865 1.00 89.44 162 TYR A N 1
ATOM 1195 C CA . TYR A 1 162 ? 12.851 9.772 -1.564 1.00 89.44 162 TYR A CA 1
ATOM 1196 C C . TYR A 1 162 ? 12.431 8.552 -0.752 1.00 89.44 162 TYR A C 1
ATOM 1198 O O . TYR A 1 162 ? 13.254 7.689 -0.465 1.00 89.44 162 TYR A O 1
ATOM 1206 N N . ASN A 1 163 ? 11.198 8.554 -0.251 1.00 92.81 163 ASN A N 1
ATOM 1207 C CA . ASN A 1 163 ? 10.757 7.570 0.730 1.00 92.81 163 ASN A CA 1
ATOM 1208 C C . ASN A 1 163 ? 9.288 7.218 0.514 1.00 92.81 163 ASN A C 1
ATOM 1210 O O . ASN A 1 163 ? 8.416 7.675 1.260 1.00 92.81 163 ASN A O 1
ATOM 1214 N N . ASP A 1 164 ? 9.026 6.428 -0.527 1.00 94.75 164 ASP A N 1
ATOM 1215 C CA . ASP A 1 164 ? 7.698 5.880 -0.779 1.00 94.75 164 ASP A CA 1
ATOM 1216 C C . ASP A 1 164 ? 7.177 5.163 0.462 1.00 94.75 164 ASP A C 1
ATOM 1218 O O . ASP A 1 164 ? 7.920 4.464 1.160 1.00 94.75 164 ASP A O 1
ATOM 1222 N N . ALA A 1 165 ? 5.887 5.335 0.733 1.00 96.56 165 ALA A N 1
ATOM 1223 C CA . ALA A 1 165 ? 5.282 4.861 1.961 1.00 96.56 165 ALA A CA 1
ATOM 1224 C C . ALA A 1 165 ? 3.829 4.457 1.789 1.00 96.56 165 ALA A C 1
ATOM 1226 O O . ALA A 1 165 ? 3.133 4.872 0.862 1.00 96.56 165 ALA A O 1
ATOM 1227 N N . PHE A 1 166 ? 3.365 3.693 2.768 1.00 97.12 166 PHE A N 1
ATOM 1228 C CA . PHE A 1 166 ? 2.010 3.193 2.837 1.00 97.12 166 PHE A CA 1
ATOM 1229 C C . PHE A 1 166 ? 1.434 3.365 4.243 1.00 97.12 166 PHE A C 1
ATOM 1231 O O . PHE A 1 166 ? 2.126 3.188 5.248 1.00 97.12 166 PHE A O 1
ATOM 1238 N N . ALA A 1 167 ? 0.144 3.691 4.313 1.00 96.75 167 ALA A N 1
ATOM 1239 C CA . ALA A 1 167 ? -0.591 3.805 5.562 1.00 96.75 167 ALA A CA 1
ATOM 1240 C C . ALA A 1 167 ? -2.015 3.262 5.415 1.00 96.75 167 ALA A C 1
ATOM 1242 O O . ALA A 1 167 ? -2.667 3.450 4.390 1.00 96.75 167 ALA A O 1
ATOM 1243 N N . PHE A 1 168 ? -2.515 2.672 6.497 1.00 96.56 168 PHE A N 1
ATOM 1244 C CA . PHE A 1 168 ? -3.936 2.417 6.696 1.00 96.56 168 PHE A CA 1
ATOM 1245 C C . PHE A 1 168 ? -4.411 3.319 7.823 1.00 96.56 168 PHE A C 1
ATOM 1247 O O . PHE A 1 168 ? -4.089 3.075 8.985 1.00 96.56 168 PHE A O 1
ATOM 1254 N N . PHE A 1 169 ? -5.163 4.366 7.496 1.00 96.94 169 PHE A N 1
ATOM 1255 C CA . PHE A 1 169 ? -5.727 5.252 8.507 1.00 96.94 169 PHE A CA 1
ATOM 1256 C C . PHE A 1 169 ? -7.099 4.760 8.956 1.00 96.94 169 PHE A C 1
ATOM 1258 O O . PHE A 1 169 ? -7.973 4.498 8.136 1.00 96.94 169 PHE A O 1
ATOM 1265 N N . ILE A 1 170 ? -7.299 4.681 10.270 1.00 96.56 170 ILE A N 1
ATOM 1266 C CA . ILE A 1 170 ? -8.582 4.336 10.880 1.00 96.56 170 ILE A CA 1
ATOM 1267 C C . ILE A 1 170 ? -8.987 5.387 11.917 1.00 96.56 170 ILE A C 1
ATOM 1269 O O . ILE A 1 170 ? -8.147 5.963 12.612 1.00 96.56 170 ILE A O 1
ATOM 1273 N N . SER A 1 171 ? -10.289 5.644 12.011 1.00 96.25 171 SER A N 1
ATOM 1274 C CA . SER A 1 171 ? -10.914 6.473 13.042 1.00 96.25 171 SER A CA 1
ATOM 1275 C C . SER A 1 171 ? -12.343 5.986 13.290 1.00 96.25 171 SER A C 1
ATOM 1277 O O . SER A 1 171 ? -12.906 5.284 12.451 1.00 96.25 171 SER A O 1
ATOM 1279 N N . GLY A 1 172 ? -12.931 6.326 14.438 1.00 95.25 172 GLY A N 1
ATOM 1280 C CA . GLY A 1 172 ? -14.308 5.945 14.755 1.00 95.25 172 GLY A CA 1
ATOM 1281 C C . GLY A 1 172 ? -14.529 5.602 16.230 1.00 95.25 172 GLY A C 1
ATOM 12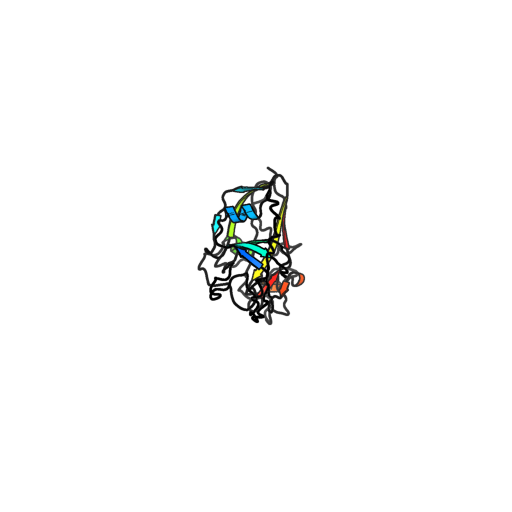82 O O . GLY A 1 172 ? -13.679 5.893 17.075 1.00 95.25 172 GLY A O 1
ATOM 1283 N N . PRO A 1 173 ? -15.678 4.995 16.573 1.00 93.50 173 PRO A N 1
ATOM 1284 C CA . PRO A 1 173 ? -15.999 4.625 17.946 1.00 93.50 173 PRO A CA 1
ATOM 1285 C C . PRO A 1 173 ? -14.928 3.719 18.569 1.00 93.50 173 PRO A C 1
ATOM 1287 O O . PRO A 1 173 ? -14.585 2.672 18.023 1.00 93.50 173 PRO A O 1
ATOM 1290 N N . GLY A 1 174 ? -14.411 4.127 19.729 1.00 89.88 174 GLY A N 1
ATOM 1291 C CA . GLY A 1 174 ? -13.342 3.410 20.433 1.00 89.88 174 GLY A CA 1
ATOM 1292 C C . GLY A 1 174 ? -11.921 3.723 19.943 1.00 89.88 174 GLY A C 1
ATOM 1293 O O . GLY A 1 174 ? -10.968 3.257 20.562 1.00 89.88 174 GLY A O 1
ATOM 1294 N N . ILE A 1 175 ? -11.759 4.545 18.900 1.00 94.31 175 ILE A N 1
ATOM 1295 C CA . ILE A 1 175 ? -10.461 4.921 18.327 1.00 94.31 175 ILE A CA 1
ATOM 1296 C C . ILE A 1 175 ? -10.203 6.403 18.606 1.00 94.31 175 ILE A C 1
ATOM 1298 O O . ILE A 1 175 ? -11.003 7.275 18.270 1.00 94.31 175 ILE A O 1
ATOM 1302 N N . SER A 1 176 ? -9.076 6.698 19.256 1.00 92.56 176 SER A N 1
ATOM 1303 C CA . SER A 1 176 ? -8.690 8.080 19.549 1.00 92.56 176 SER A CA 1
ATOM 1304 C C . SER A 1 176 ? -8.089 8.730 18.307 1.00 92.56 176 SER A C 1
ATOM 1306 O O . SER A 1 176 ? -6.974 8.382 17.912 1.00 92.56 176 SER A O 1
ATOM 1308 N N . GLY A 1 177 ? -8.817 9.684 17.725 1.00 91.50 177 GLY A N 1
ATOM 1309 C CA . GLY A 1 177 ? -8.385 10.424 16.541 1.00 91.50 177 GLY A CA 1
ATOM 1310 C C . GLY A 1 177 ? -8.197 9.529 15.313 1.00 91.50 177 GLY A C 1
ATOM 1311 O O . GLY A 1 177 ? -8.895 8.531 15.148 1.00 91.50 177 GLY A O 1
ATOM 1312 N N . PHE A 1 178 ? -7.251 9.916 14.458 1.00 92.12 178 PHE A N 1
ATOM 1313 C CA . PHE A 1 178 ? -6.801 9.116 13.320 1.00 92.12 178 PHE A CA 1
ATOM 1314 C C . PHE A 1 178 ? -5.549 8.336 13.703 1.00 92.12 178 PHE A C 1
ATOM 1316 O O . PHE A 1 178 ? -4.597 8.912 14.232 1.00 92.12 178 PHE A O 1
ATOM 1323 N N . GLN A 1 179 ? -5.540 7.040 13.414 1.00 94.81 179 GLN A N 1
ATOM 1324 C CA . GLN A 1 179 ? -4.419 6.153 13.712 1.00 94.81 179 GLN A CA 1
ATOM 1325 C C . GLN A 1 179 ? -3.965 5.451 12.438 1.00 94.81 179 GLN A C 1
ATOM 1327 O O . GLN A 1 179 ? -4.800 4.922 11.710 1.00 94.81 179 GLN A O 1
ATOM 1332 N N . ASN A 1 180 ? -2.655 5.443 12.174 1.00 96.88 180 ASN A N 1
ATOM 1333 C CA . ASN A 1 180 ? -2.085 4.553 11.167 1.00 96.88 180 ASN A CA 1
ATOM 1334 C C . ASN A 1 180 ? -1.910 3.157 11.777 1.00 96.88 180 ASN A C 1
ATOM 1336 O O . ASN A 1 180 ? -1.236 3.019 12.797 1.00 96.88 180 ASN A O 1
ATOM 1340 N N . ILE A 1 181 ? -2.491 2.142 11.142 1.00 97.06 181 ILE A N 1
ATOM 1341 C CA . ILE A 1 181 ? -2.426 0.740 11.577 1.00 97.06 181 ILE A CA 1
ATOM 1342 C C . ILE A 1 181 ? -1.565 -0.133 10.652 1.00 97.06 181 ILE A C 1
ATOM 1344 O O . ILE A 1 181 ? -1.364 -1.308 10.946 1.00 97.06 181 ILE A O 1
ATOM 1348 N N . ALA A 1 182 ? -1.024 0.433 9.566 1.00 97.50 182 ALA A N 1
ATOM 1349 C CA . ALA A 1 182 ? 0.020 -0.192 8.755 1.00 97.50 182 ALA A CA 1
ATOM 1350 C C . ALA A 1 182 ? 1.393 0.196 9.321 1.00 97.50 182 ALA A C 1
ATOM 1352 O O . ALA A 1 182 ? 1.944 1.257 9.008 1.00 97.50 182 ALA A O 1
ATOM 1353 N N . LEU A 1 183 ? 1.919 -0.649 10.205 1.00 98.00 183 LEU A N 1
ATOM 1354 C CA . LEU A 1 183 ? 3.164 -0.420 10.934 1.00 98.00 183 LEU A CA 1
ATOM 1355 C C . LEU A 1 183 ? 4.084 -1.629 10.793 1.00 98.00 183 LEU A C 1
ATOM 1357 O O . LEU A 1 183 ? 3.623 -2.757 10.614 1.00 98.00 183 LEU A O 1
ATOM 1361 N N . ILE A 1 184 ? 5.390 -1.404 10.936 1.00 98.38 184 ILE A N 1
ATOM 1362 C CA . ILE A 1 184 ? 6.349 -2.499 11.072 1.00 98.38 184 ILE A CA 1
ATOM 1363 C C . ILE A 1 184 ? 5.947 -3.346 12.293 1.00 98.38 184 ILE A C 1
ATOM 1365 O O . ILE A 1 184 ? 5.825 -2.784 13.393 1.00 98.38 184 ILE A O 1
ATOM 1369 N N . PRO A 1 185 ? 5.783 -4.678 12.146 1.00 97.88 185 PRO A N 1
ATOM 1370 C CA . PRO A 1 185 ? 5.286 -5.527 13.221 1.00 97.88 185 PRO A CA 1
ATOM 1371 C C . PRO A 1 185 ? 6.067 -5.360 14.530 1.00 97.88 185 PRO A C 1
ATOM 1373 O O . PRO A 1 185 ? 7.292 -5.483 14.567 1.00 97.88 185 PRO A O 1
ATOM 1376 N N . GLY A 1 186 ? 5.334 -5.094 15.615 1.00 96.75 186 GLY A N 1
ATOM 1377 C CA . GLY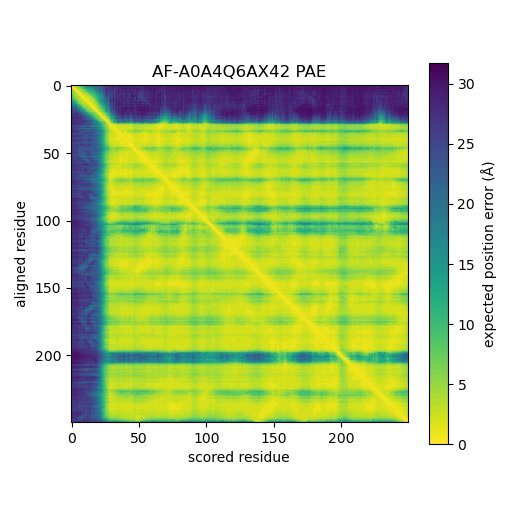 A 1 186 ? 5.895 -4.903 16.957 1.00 96.75 186 GLY A CA 1
ATOM 1378 C C . GLY A 1 186 ? 6.456 -3.504 17.242 1.00 96.75 186 GLY A C 1
ATOM 1379 O O . GLY A 1 186 ? 7.090 -3.317 18.279 1.00 96.75 186 GLY A O 1
ATOM 1380 N N . THR A 1 187 ? 6.234 -2.523 16.363 1.00 97.50 187 THR A N 1
ATOM 1381 C CA . THR A 1 187 ? 6.762 -1.156 16.510 1.00 97.50 187 THR A CA 1
ATOM 1382 C C . THR A 1 187 ? 5.714 -0.090 16.156 1.00 97.50 187 THR A C 1
ATOM 1384 O O . THR A 1 187 ? 4.614 -0.413 15.719 1.00 97.50 187 THR A O 1
ATOM 1387 N N . ASN A 1 188 ? 6.081 1.189 16.306 1.00 96.12 188 ASN A N 1
ATOM 1388 C CA . ASN A 1 188 ? 5.311 2.337 15.803 1.00 96.12 188 ASN A CA 1
ATOM 1389 C C . ASN A 1 188 ? 5.919 2.941 14.521 1.00 96.12 188 ASN A C 1
ATOM 1391 O O . ASN A 1 188 ? 5.625 4.085 14.180 1.00 96.12 188 ASN A O 1
ATOM 1395 N N . ILE A 1 189 ? 6.816 2.214 13.851 1.00 97.81 189 ILE A N 1
ATOM 1396 C CA . ILE A 1 189 ? 7.523 2.699 12.663 1.00 97.81 189 ILE A CA 1
ATOM 1397 C C . ILE A 1 189 ? 6.617 2.479 11.442 1.00 97.81 189 ILE A C 1
ATOM 1399 O O . ILE A 1 189 ? 6.105 1.368 11.272 1.00 97.81 189 ILE A O 1
ATOM 1403 N N . PRO A 1 190 ? 6.381 3.505 10.605 1.00 97.56 190 PRO A N 1
ATOM 1404 C CA . PRO A 1 190 ? 5.522 3.375 9.433 1.00 97.56 190 PRO A CA 1
ATOM 1405 C C . PRO A 1 190 ? 6.151 2.490 8.354 1.00 97.56 190 PRO A C 1
ATOM 1407 O O . PRO A 1 190 ? 7.374 2.332 8.290 1.00 97.56 190 PRO A O 1
ATOM 1410 N N . ILE A 1 191 ? 5.307 1.941 7.478 1.00 98.19 191 ILE A N 1
ATOM 1411 C CA . ILE A 1 191 ? 5.762 1.229 6.281 1.00 98.19 191 ILE A CA 1
ATOM 1412 C C . ILE A 1 191 ? 6.239 2.235 5.245 1.00 98.19 191 ILE A C 1
ATOM 1414 O O . ILE A 1 191 ? 5.479 3.090 4.794 1.00 98.19 191 ILE A O 1
ATOM 1418 N N . ALA A 1 192 ? 7.506 2.112 4.881 1.00 97.44 192 ALA A N 1
ATOM 1419 C CA . ALA A 1 192 ? 8.173 2.936 3.897 1.00 97.44 192 ALA A CA 1
ATOM 1420 C C . ALA A 1 192 ? 9.383 2.179 3.342 1.00 97.44 192 ALA A C 1
ATOM 1422 O O . ALA A 1 192 ? 9.872 1.245 3.990 1.00 97.44 192 ALA A O 1
ATOM 1423 N N . ILE A 1 193 ? 9.910 2.578 2.185 1.00 95.44 193 ILE A N 1
ATOM 1424 C CA . ILE A 1 193 ? 11.115 1.932 1.636 1.00 95.44 193 ILE A CA 1
ATOM 1425 C C . ILE A 1 193 ? 12.287 2.050 2.623 1.00 95.44 193 ILE A C 1
ATOM 1427 O O . ILE A 1 193 ? 12.937 1.052 2.924 1.00 95.44 193 ILE A O 1
ATOM 1431 N N . ASN A 1 194 ? 12.451 3.204 3.287 1.00 95.25 194 ASN A N 1
ATOM 1432 C CA . ASN A 1 194 ? 13.504 3.404 4.288 1.00 95.25 194 ASN A CA 1
ATOM 1433 C C . ASN A 1 194 ? 13.349 2.517 5.536 1.00 95.25 194 ASN A C 1
ATOM 1435 O O . ASN A 1 194 ? 14.335 2.288 6.234 1.00 95.25 194 ASN A O 1
ATOM 1439 N N . SER A 1 195 ? 12.144 2.018 5.843 1.00 96.81 195 SER A N 1
ATOM 1440 C CA . SER A 1 195 ? 11.927 1.092 6.965 1.00 96.81 195 SER A CA 1
ATOM 1441 C C . SER A 1 195 ? 11.927 -0.381 6.551 1.00 96.81 195 SER A C 1
ATOM 1443 O O . SER A 1 195 ? 12.088 -1.242 7.411 1.00 96.81 195 SER A O 1
ATOM 1445 N N . THR A 1 196 ? 11.796 -0.696 5.261 1.00 96.44 196 THR A N 1
ATOM 1446 C CA . THR A 1 196 ? 11.610 -2.068 4.749 1.00 96.44 196 THR A CA 1
ATOM 1447 C C . THR A 1 196 ? 12.588 -2.433 3.635 1.00 96.44 196 THR A C 1
ATOM 1449 O O . THR A 1 196 ? 12.234 -3.176 2.730 1.00 96.44 196 THR A O 1
ATOM 1452 N N . THR A 1 197 ? 13.812 -1.913 3.681 1.00 93.56 197 THR A N 1
ATOM 1453 C CA . THR A 1 197 ? 14.860 -2.207 2.691 1.00 93.56 197 THR A CA 1
ATOM 1454 C C . THR A 1 197 ? 15.933 -3.149 3.241 1.00 93.56 197 THR A C 1
ATOM 1456 O O . THR A 1 197 ? 16.151 -3.223 4.454 1.00 93.56 197 THR A O 1
ATOM 1459 N N . ASP A 1 198 ? 16.668 -3.815 2.349 1.00 86.81 198 ASP A N 1
ATOM 1460 C CA . ASP A 1 198 ? 17.929 -4.486 2.670 1.00 86.81 198 ASP A CA 1
ATOM 1461 C C . ASP A 1 198 ? 19.130 -3.612 2.284 1.00 86.81 198 ASP A C 1
ATOM 1463 O O . ASP A 1 198 ? 19.337 -3.296 1.116 1.00 86.81 198 ASP A O 1
ATOM 1467 N N . LEU A 1 199 ? 19.953 -3.254 3.273 1.00 74.31 199 LEU A N 1
ATOM 1468 C CA . LEU A 1 199 ? 21.143 -2.410 3.112 1.00 74.31 199 LEU A CA 1
ATOM 1469 C C . LEU A 1 199 ? 22.226 -3.007 2.202 1.00 74.31 199 LEU A C 1
ATOM 1471 O O . LEU A 1 199 ? 23.150 -2.296 1.812 1.00 74.31 199 LEU A O 1
ATOM 1475 N N . ILE A 1 200 ? 22.153 -4.302 1.890 1.00 69.19 200 ILE A N 1
ATOM 1476 C CA . ILE A 1 200 ? 23.047 -4.933 0.914 1.00 69.19 200 ILE A CA 1
ATOM 1477 C C . ILE A 1 200 ? 22.659 -4.527 -0.516 1.00 69.19 200 ILE A C 1
ATOM 1479 O O . ILE A 1 200 ? 23.542 -4.355 -1.356 1.00 69.19 200 ILE A O 1
ATOM 1483 N N . VAL A 1 201 ? 21.363 -4.343 -0.783 1.00 63.41 201 VAL A N 1
ATOM 1484 C CA . VAL A 1 201 ? 20.825 -4.052 -2.122 1.00 63.41 201 VAL A CA 1
ATOM 1485 C C . VAL A 1 201 ? 20.960 -2.574 -2.476 1.00 63.41 201 VAL A C 1
ATOM 1487 O O . VAL A 1 201 ? 21.294 -2.241 -3.608 1.00 63.41 201 VAL A O 1
ATOM 1490 N N . THR A 1 202 ? 20.816 -1.687 -1.492 1.00 61.69 202 THR A N 1
ATOM 1491 C CA . THR A 1 202 ? 20.739 -0.232 -1.711 1.00 61.69 202 THR A CA 1
ATOM 1492 C C . THR A 1 202 ? 22.028 0.417 -2.218 1.00 61.69 202 THR A C 1
ATOM 1494 O O . THR A 1 202 ? 22.009 1.596 -2.557 1.00 61.69 202 THR A O 1
ATOM 1497 N N . GLN A 1 203 ? 23.163 -0.305 -2.218 1.00 63.34 203 GLN A N 1
ATOM 1498 C CA . GLN A 1 203 ? 24.504 0.131 -2.666 1.00 63.34 203 GLN A CA 1
ATOM 1499 C C . GLN A 1 203 ? 24.930 1.552 -2.217 1.00 63.34 203 GLN A C 1
ATOM 1501 O O . GLN A 1 203 ? 25.887 2.128 -2.741 1.00 63.34 203 GLN A O 1
ATOM 1506 N N . THR A 1 204 ? 24.262 2.111 -1.205 1.00 67.44 204 THR A N 1
ATOM 1507 C CA . THR A 1 204 ? 24.452 3.470 -0.708 1.00 67.44 204 THR A CA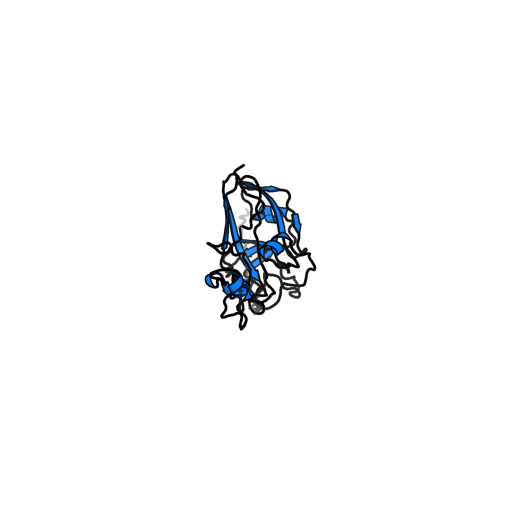 1
ATOM 1508 C C . THR A 1 204 ? 25.376 3.464 0.495 1.00 67.44 204 THR A C 1
ATOM 1510 O O . THR A 1 204 ? 25.375 2.558 1.329 1.00 67.44 204 THR A O 1
ATOM 1513 N N . THR A 1 205 ? 26.181 4.515 0.610 1.00 68.94 205 THR A N 1
ATOM 1514 C CA . THR A 1 205 ? 27.014 4.757 1.794 1.00 68.94 205 THR A CA 1
ATOM 1515 C C . THR A 1 205 ? 26.286 5.588 2.852 1.00 68.94 205 THR A C 1
ATOM 1517 O O . THR A 1 205 ? 26.777 5.719 3.975 1.00 68.94 205 THR A O 1
ATOM 1520 N N . GLN A 1 206 ? 25.110 6.133 2.523 1.00 78.31 206 GLN A N 1
ATOM 1521 C CA . GLN A 1 206 ? 24.296 6.950 3.413 1.00 78.31 206 GLN A CA 1
ATOM 1522 C C . GLN A 1 206 ? 23.153 6.115 3.995 1.00 78.31 206 GLN A C 1
ATOM 1524 O O . GLN A 1 206 ? 22.128 5.910 3.363 1.00 78.31 206 GLN A O 1
ATOM 1529 N N . LEU A 1 207 ? 23.333 5.652 5.233 1.00 86.44 207 LEU A N 1
ATOM 1530 C CA . LEU A 1 207 ? 22.357 4.802 5.929 1.00 86.44 207 LEU A CA 1
ATOM 1531 C C . LEU A 1 207 ? 21.399 5.588 6.830 1.00 86.44 207 LEU A C 1
ATOM 1533 O O . LEU A 1 207 ? 20.370 5.061 7.246 1.00 86.44 207 LEU A O 1
ATOM 1537 N N . THR A 1 208 ? 21.739 6.844 7.131 1.00 91.62 208 THR A N 1
ATOM 1538 C CA . THR A 1 208 ? 21.055 7.662 8.137 1.00 91.62 208 THR A CA 1
ATOM 1539 C C . THR A 1 208 ? 19.542 7.750 7.922 1.00 91.62 208 THR A C 1
ATOM 1541 O O . THR A 1 208 ? 18.823 7.465 8.874 1.00 91.62 208 THR A O 1
ATOM 1544 N N . PRO A 1 209 ? 19.011 8.023 6.710 1.00 92.38 209 PRO A N 1
ATOM 1545 C CA . PRO A 1 209 ? 17.559 8.082 6.521 1.00 92.38 209 PRO A CA 1
ATOM 1546 C C . PRO A 1 209 ? 16.829 6.767 6.829 1.00 92.38 209 PRO A C 1
ATOM 1548 O O . PRO A 1 209 ? 15.683 6.808 7.259 1.00 92.38 209 PRO A O 1
ATOM 1551 N N . CYS A 1 210 ? 17.485 5.612 6.674 1.00 93.88 210 CYS A N 1
ATOM 1552 C CA . CYS A 1 210 ? 16.931 4.324 7.094 1.00 93.88 210 CYS A CA 1
ATOM 1553 C C . CYS A 1 210 ? 17.042 4.109 8.606 1.00 93.88 210 CYS A C 1
ATOM 1555 O O . CYS A 1 210 ? 16.074 3.692 9.242 1.00 93.88 210 CYS A O 1
ATOM 1557 N N . THR A 1 211 ? 18.203 4.392 9.204 1.00 93.56 211 THR A N 1
ATOM 1558 C CA . THR A 1 211 ? 18.423 4.169 10.644 1.00 93.56 211 THR A CA 1
ATOM 1559 C C . THR A 1 211 ? 17.644 5.149 11.523 1.00 93.56 211 THR A C 1
ATOM 1561 O O . THR A 1 211 ? 17.290 4.811 12.651 1.00 93.56 211 THR A O 1
ATOM 1564 N N . ASP A 1 212 ? 17.333 6.339 11.006 1.00 94.62 212 ASP A N 1
ATOM 1565 C CA . ASP A 1 212 ? 16.604 7.392 11.723 1.00 94.62 212 ASP A CA 1
ATOM 1566 C C . ASP A 1 212 ? 15.085 7.160 11.752 1.00 94.62 212 ASP A C 1
ATOM 1568 O O . ASP A 1 212 ? 14.390 7.792 12.548 1.00 94.62 212 ASP A O 1
ATOM 1572 N N . MET A 1 213 ? 14.561 6.209 10.965 1.00 95.19 213 MET A N 1
ATOM 1573 C CA . MET A 1 213 ? 13.153 5.787 11.054 1.00 95.19 213 MET A CA 1
ATOM 1574 C C . MET A 1 213 ? 12.804 5.238 12.447 1.00 95.19 213 MET A C 1
ATOM 1576 O O . MET A 1 213 ? 11.645 5.277 12.859 1.00 95.19 213 MET A O 1
ATOM 1580 N N . GLY A 1 214 ? 13.797 4.721 13.179 1.00 95.56 214 GLY A N 1
ATOM 1581 C CA . GLY A 1 214 ? 13.665 4.317 14.573 1.00 95.56 214 GLY A CA 1
ATOM 1582 C C . GLY A 1 214 ? 14.513 3.097 14.945 1.00 95.56 214 GLY A C 1
ATOM 1583 O O . GLY A 1 214 ? 15.166 2.491 14.092 1.00 95.56 214 GLY A O 1
ATOM 1584 N N . PRO A 1 215 ? 14.510 2.702 16.233 1.00 96.12 215 PRO A N 1
ATOM 1585 C CA . PRO A 1 215 ? 15.287 1.563 16.709 1.00 96.12 215 PRO A CA 1
ATOM 1586 C C . PRO A 1 215 ? 14.970 0.276 15.938 1.00 96.12 215 PRO A C 1
ATOM 1588 O O . PRO A 1 215 ? 13.819 -0.150 15.883 1.00 96.12 215 PRO A O 1
ATOM 1591 N N . GLY A 1 216 ? 16.006 -0.357 15.385 1.00 94.06 216 GLY A N 1
ATOM 1592 C CA . GLY A 1 216 ? 15.890 -1.600 14.614 1.00 94.06 216 GLY A CA 1
ATOM 1593 C C . GLY A 1 216 ? 15.661 -1.416 13.112 1.00 94.06 216 GLY A C 1
ATOM 1594 O O . GLY A 1 216 ? 15.682 -2.410 12.398 1.00 94.06 216 GLY A O 1
ATOM 1595 N N . SER A 1 217 ? 15.486 -0.183 12.630 1.00 95.31 217 SER A N 1
ATOM 1596 C CA . SER A 1 217 ? 15.361 0.110 11.202 1.00 95.31 217 SER A CA 1
ATOM 1597 C C . SER A 1 217 ? 16.726 0.118 10.485 1.00 95.31 217 SER A C 1
ATOM 1599 O O . SER A 1 217 ? 17.713 0.576 11.074 1.00 95.31 217 SER A O 1
ATOM 1601 N N . PRO A 1 218 ? 16.804 -0.322 9.214 1.00 95.19 218 PRO A N 1
ATOM 1602 C CA . PRO A 1 218 ? 15.715 -0.906 8.426 1.00 95.19 218 PRO A CA 1
ATOM 1603 C C . PRO A 1 218 ? 15.434 -2.367 8.795 1.00 95.19 218 PRO A C 1
ATOM 1605 O O . PRO A 1 218 ? 16.321 -3.116 9.200 1.00 95.19 218 PRO A O 1
ATOM 1608 N N . PHE A 1 219 ? 14.180 -2.777 8.619 1.00 97.06 219 PHE A N 1
ATOM 1609 C CA . PHE A 1 219 ? 13.688 -4.117 8.925 1.00 97.06 219 PHE A CA 1
ATOM 1610 C C . PHE A 1 219 ? 13.783 -5.020 7.692 1.00 97.06 219 PHE A C 1
ATOM 1612 O O . PHE A 1 219 ? 12.771 -5.403 7.099 1.00 97.06 219 PHE A O 1
ATOM 1619 N N . SER A 1 220 ? 15.015 -5.354 7.304 1.00 95.06 220 SER A N 1
ATOM 1620 C CA . SER A 1 220 ? 15.310 -6.109 6.078 1.00 95.06 220 SER A CA 1
ATOM 1621 C C . SER A 1 220 ? 14.674 -7.500 6.029 1.00 95.06 220 SER A C 1
ATOM 1623 O O . SER A 1 220 ? 14.464 -8.034 4.948 1.00 95.06 220 SER A O 1
ATOM 1625 N N . GLN A 1 221 ? 14.283 -8.082 7.168 1.00 96.31 221 GLN A N 1
ATOM 1626 C CA . GLN A 1 221 ? 13.570 -9.363 7.194 1.00 96.31 221 GLN A CA 1
ATOM 1627 C C . GLN A 1 221 ? 12.193 -9.326 6.516 1.00 96.31 221 GLN A C 1
ATOM 1629 O O . GLN A 1 221 ? 11.640 -10.384 6.224 1.00 96.31 221 GLN A O 1
ATOM 1634 N N . TYR A 1 222 ? 11.623 -8.136 6.316 1.00 97.44 222 TYR A N 1
ATOM 1635 C CA . TYR A 1 222 ? 10.370 -7.966 5.586 1.00 97.44 222 TYR A CA 1
ATOM 1636 C C . TYR A 1 222 ? 10.595 -7.608 4.122 1.00 97.44 222 TYR A C 1
ATOM 1638 O O . TYR A 1 222 ? 9.616 -7.551 3.396 1.00 97.44 222 TYR A O 1
ATOM 1646 N N . TYR A 1 223 ? 11.828 -7.358 3.685 1.00 96.50 223 TYR A N 1
ATOM 1647 C CA . TYR A 1 223 ? 12.136 -7.007 2.304 1.00 96.50 223 TYR A CA 1
ATOM 1648 C C . TYR A 1 223 ? 12.243 -8.257 1.426 1.00 96.50 223 TYR A C 1
ATOM 1650 O O . TYR A 1 223 ? 12.841 -9.262 1.815 1.00 96.50 223 TYR A O 1
ATOM 1658 N N . VAL A 1 224 ? 11.684 -8.173 0.223 1.00 95.25 224 VAL A N 1
ATOM 1659 C CA . VAL A 1 224 ? 11.820 -9.157 -0.846 1.00 95.25 224 VAL A CA 1
ATOM 1660 C C . VAL A 1 224 ? 12.350 -8.442 -2.084 1.00 95.25 224 VAL A C 1
ATOM 1662 O O . VAL A 1 224 ? 11.681 -7.580 -2.657 1.00 95.25 224 VAL A O 1
ATOM 1665 N N . ASP A 1 225 ? 13.558 -8.831 -2.486 1.00 93.06 225 ASP A N 1
ATOM 1666 C CA . ASP A 1 225 ? 14.188 -8.410 -3.737 1.00 93.06 225 ASP A CA 1
ATOM 1667 C C . ASP A 1 225 ? 13.395 -8.952 -4.940 1.00 93.06 225 ASP A C 1
ATOM 1669 O O . ASP A 1 225 ? 13.050 -10.141 -5.000 1.00 93.06 225 ASP A O 1
ATOM 1673 N N . ASN A 1 226 ? 13.101 -8.070 -5.895 1.00 92.25 226 ASN A N 1
ATOM 1674 C CA . ASN A 1 226 ? 12.400 -8.382 -7.130 1.00 92.25 226 ASN A CA 1
ATOM 1675 C C . ASN A 1 226 ? 13.168 -7.931 -8.389 1.00 92.25 226 ASN A C 1
ATOM 1677 O O . ASN A 1 226 ? 12.567 -7.918 -9.460 1.00 92.25 226 ASN A O 1
ATOM 1681 N N . SER A 1 227 ? 14.480 -7.655 -8.336 1.00 85.69 227 SER A N 1
ATOM 1682 C CA . SER A 1 227 ? 15.289 -7.200 -9.492 1.00 85.69 227 SER A CA 1
ATOM 1683 C C . SER A 1 227 ? 15.416 -8.225 -10.641 1.00 85.69 227 SER A C 1
ATOM 1685 O O . SER A 1 227 ? 16.084 -7.974 -11.639 1.00 85.69 227 SER A O 1
ATOM 1687 N N . ASN A 1 228 ? 14.831 -9.421 -10.509 1.00 84.00 228 ASN A N 1
ATOM 1688 C CA . ASN A 1 228 ? 14.632 -10.393 -11.600 1.00 84.00 228 ASN A CA 1
ATOM 1689 C C . ASN A 1 228 ? 13.231 -11.031 -11.530 1.00 84.00 228 ASN A C 1
ATOM 1691 O O . ASN A 1 228 ? 13.014 -12.188 -11.910 1.00 84.00 228 ASN A O 1
ATOM 1695 N N . GLY A 1 229 ? 12.292 -10.290 -10.951 1.00 85.50 229 GLY A N 1
ATOM 1696 C CA . GLY A 1 229 ? 10.927 -10.700 -10.698 1.00 85.50 229 GLY A CA 1
ATOM 1697 C C . GLY A 1 229 ? 10.137 -10.954 -11.967 1.00 85.50 229 GLY A C 1
ATOM 1698 O O . GLY A 1 229 ? 10.210 -10.197 -12.929 1.00 85.50 229 GLY A O 1
ATOM 1699 N N . THR A 1 230 ? 9.309 -11.994 -11.948 1.00 87.25 230 THR A N 1
ATOM 1700 C CA . THR A 1 230 ? 8.416 -12.332 -13.074 1.00 87.25 230 THR A CA 1
ATOM 1701 C C . THR A 1 230 ? 6.939 -12.073 -12.771 1.00 87.25 230 THR A C 1
ATOM 1703 O O . THR A 1 230 ? 6.091 -12.298 -13.632 1.00 87.25 230 THR A O 1
ATOM 1706 N N . SER A 1 231 ? 6.629 -11.603 -11.557 1.00 86.44 231 SER A N 1
ATOM 1707 C CA . SER A 1 231 ? 5.257 -11.366 -11.095 1.00 86.44 231 SER A CA 1
ATOM 1708 C C . SER A 1 231 ? 4.785 -9.929 -11.216 1.00 86.44 231 SER A C 1
ATOM 1710 O O . SER A 1 231 ? 3.650 -9.722 -11.630 1.00 86.44 231 SER A O 1
ATOM 1712 N N . ILE A 1 232 ? 5.617 -8.981 -10.785 1.00 91.88 232 ILE A N 1
ATOM 1713 C CA . ILE A 1 232 ? 5.277 -7.559 -10.717 1.00 91.88 232 ILE A CA 1
ATOM 1714 C C . ILE A 1 232 ? 6.444 -6.706 -11.212 1.00 91.88 232 ILE A C 1
ATOM 1716 O O . ILE A 1 232 ? 7.596 -7.146 -11.141 1.00 91.88 232 ILE A O 1
ATOM 1720 N N . SER A 1 233 ? 6.141 -5.498 -11.693 1.00 92.06 233 SER A N 1
ATOM 1721 C CA . SER A 1 233 ? 7.105 -4.610 -12.360 1.00 92.06 233 SER A CA 1
ATOM 1722 C C . SER A 1 233 ? 8.028 -3.846 -11.403 1.00 92.06 233 SER A C 1
ATOM 1724 O O . SER A 1 233 ? 9.037 -3.294 -11.831 1.00 92.06 233 SER A O 1
ATOM 1726 N N . TYR A 1 234 ? 7.689 -3.815 -10.114 1.00 93.31 234 TYR A N 1
ATOM 1727 C CA . TYR A 1 234 ? 8.412 -3.086 -9.071 1.00 93.31 234 TYR A CA 1
ATOM 1728 C C . TYR A 1 234 ? 9.739 -3.747 -8.689 1.00 93.31 234 TYR A C 1
ATOM 1730 O O . TYR A 1 234 ? 9.901 -4.954 -8.844 1.00 93.31 234 TYR A O 1
ATOM 1738 N N . PHE A 1 235 ? 10.683 -2.976 -8.149 1.00 91.88 235 PHE A N 1
ATOM 1739 C CA . PHE A 1 235 ? 12.052 -3.453 -7.888 1.00 91.88 235 PHE A CA 1
ATOM 1740 C C . PHE A 1 235 ? 12.163 -4.234 -6.580 1.00 91.88 235 PHE A C 1
ATOM 1742 O O . PHE A 1 235 ? 12.951 -5.167 -6.467 1.00 91.88 235 PHE A O 1
ATOM 1749 N N . GLY A 1 236 ? 11.286 -3.937 -5.625 1.00 94.12 236 GLY A N 1
ATOM 1750 C CA . GLY A 1 236 ? 11.155 -4.709 -4.402 1.00 94.12 236 GLY A CA 1
ATOM 1751 C C . GLY A 1 236 ? 9.758 -4.610 -3.815 1.00 94.12 236 GLY A C 1
ATOM 1752 O O . GLY A 1 236 ? 8.933 -3.772 -4.205 1.00 94.12 236 GLY A O 1
ATOM 1753 N N . PHE A 1 237 ? 9.480 -5.493 -2.871 1.00 96.50 237 PHE A N 1
ATOM 1754 C CA . PHE A 1 237 ? 8.231 -5.494 -2.127 1.00 96.50 237 PHE A CA 1
ATOM 1755 C C . PHE A 1 237 ? 8.414 -6.111 -0.747 1.00 96.50 237 PHE A C 1
ATOM 1757 O O . PHE A 1 237 ? 9.439 -6.717 -0.449 1.00 96.50 237 PHE A O 1
ATOM 1764 N N . THR A 1 238 ? 7.425 -5.949 0.123 1.00 98.12 238 THR A N 1
ATOM 1765 C CA . THR A 1 238 ? 7.457 -6.560 1.446 1.00 98.12 238 THR A CA 1
ATOM 1766 C C . THR A 1 238 ? 6.966 -8.004 1.406 1.00 98.12 238 THR A C 1
ATOM 1768 O O . THR A 1 238 ? 6.092 -8.354 0.618 1.00 98.12 238 THR A O 1
ATOM 1771 N N . THR A 1 239 ? 7.388 -8.842 2.350 1.00 97.81 239 THR A N 1
ATOM 1772 C CA . THR A 1 239 ? 6.594 -10.022 2.728 1.00 97.81 239 THR A CA 1
ATOM 1773 C C . THR A 1 239 ? 5.152 -9.605 3.045 1.00 97.81 239 THR A C 1
ATOM 1775 O O . THR A 1 239 ? 4.899 -8.435 3.339 1.00 97.81 239 THR A O 1
ATOM 1778 N N . VAL A 1 240 ? 4.207 -10.548 3.064 1.00 98.31 240 VAL A N 1
ATOM 1779 C CA . VAL A 1 240 ? 2.837 -10.237 3.499 1.00 98.31 240 VAL A CA 1
ATOM 1780 C C . VAL A 1 240 ? 2.854 -9.725 4.942 1.00 98.31 240 VAL A C 1
ATOM 1782 O O . VAL A 1 240 ? 3.319 -10.414 5.851 1.00 98.31 240 VAL A O 1
ATOM 1785 N N . LEU A 1 241 ? 2.355 -8.507 5.133 1.00 98.50 241 LEU A N 1
ATOM 1786 C CA . LEU A 1 241 ? 2.200 -7.849 6.424 1.00 98.50 241 LEU A CA 1
ATOM 1787 C C . LEU A 1 241 ? 0.723 -7.801 6.816 1.00 98.50 241 LEU A C 1
ATOM 1789 O O . LEU A 1 241 ? -0.165 -7.819 5.964 1.00 98.50 241 LEU A O 1
ATOM 1793 N N . GLU A 1 242 ? 0.474 -7.718 8.120 1.00 98.06 242 GLU A N 1
ATOM 1794 C CA . GLU A 1 242 ? -0.866 -7.640 8.698 1.00 98.06 242 GLU A CA 1
ATOM 1795 C C . GLU A 1 242 ? -1.067 -6.265 9.347 1.00 98.06 242 GLU A C 1
ATOM 1797 O O . GLU A 1 242 ? -0.348 -5.898 10.278 1.00 98.06 242 GLU A O 1
ATOM 1802 N N . ALA A 1 243 ? -2.068 -5.517 8.885 1.00 97.25 243 ALA A N 1
ATOM 1803 C CA . ALA A 1 243 ? -2.591 -4.351 9.585 1.00 97.25 243 ALA A CA 1
ATOM 1804 C C . ALA A 1 243 ? -3.838 -4.770 10.358 1.00 97.25 243 ALA A C 1
ATOM 1806 O O . ALA A 1 243 ? -4.802 -5.271 9.776 1.00 97.25 243 ALA A O 1
ATOM 1807 N N . LYS A 1 244 ? -3.826 -4.567 11.675 1.00 95.88 244 LYS A N 1
ATOM 1808 C CA . LYS A 1 244 ? -4.875 -5.048 12.574 1.00 95.88 244 LYS A CA 1
ATOM 1809 C C . LYS A 1 244 ? -5.249 -3.986 13.589 1.00 95.88 244 LYS A C 1
ATOM 1811 O O . LYS A 1 244 ? -4.375 -3.388 14.213 1.00 95.88 244 LYS A O 1
ATOM 1816 N N . ALA A 1 245 ? -6.548 -3.802 13.802 1.00 95.38 245 ALA A N 1
ATOM 1817 C CA . ALA A 1 245 ? -7.051 -2.867 14.797 1.00 95.38 245 ALA A CA 1
ATOM 1818 C C . ALA A 1 245 ? -8.334 -3.374 15.466 1.00 95.38 245 ALA A C 1
ATOM 1820 O O . ALA A 1 245 ? -9.185 -3.958 14.786 1.00 95.38 245 ALA A O 1
ATOM 1821 N N . PRO A 1 246 ? -8.504 -3.139 16.781 1.00 95.50 246 PRO A N 1
ATOM 1822 C CA . PRO A 1 246 ? -9.800 -3.298 17.416 1.00 95.50 246 PRO A CA 1
ATOM 1823 C C . PRO A 1 246 ? -10.769 -2.228 16.894 1.00 95.50 246 PRO A C 1
ATOM 1825 O O . PRO A 1 246 ? -10.393 -1.071 16.698 1.00 95.50 246 PRO A O 1
ATOM 1828 N N . VAL A 1 247 ? -12.023 -2.613 16.695 1.00 95.19 247 VAL A N 1
ATOM 1829 C CA . VAL A 1 247 ? -13.120 -1.743 16.258 1.00 95.19 247 VAL A CA 1
ATOM 1830 C C . VAL A 1 247 ? -14.351 -2.000 17.118 1.00 95.19 247 VAL A C 1
ATOM 1832 O O . VAL A 1 247 ? -14.480 -3.043 17.756 1.00 95.19 247 VAL A O 1
ATOM 1835 N N . THR A 1 248 ? -15.277 -1.048 17.154 1.00 93.44 248 THR A N 1
ATOM 1836 C CA . THR A 1 248 ? -16.562 -1.277 17.821 1.00 93.44 248 THR A CA 1
ATOM 1837 C C . THR A 1 248 ? -17.490 -2.023 16.867 1.00 93.44 248 THR A C 1
ATOM 1839 O O . THR A 1 248 ? -17.812 -1.495 15.805 1.00 93.44 248 THR A O 1
ATOM 1842 N N . ALA A 1 249 ? -17.922 -3.225 17.253 1.00 91.56 249 ALA A N 1
ATOM 1843 C CA . ALA A 1 249 ? -18.915 -3.980 16.494 1.00 91.56 249 ALA A CA 1
ATOM 1844 C C . ALA A 1 249 ? -20.261 -3.230 16.455 1.00 91.56 249 ALA A C 1
ATOM 1846 O O . ALA A 1 249 ? -20.674 -2.658 17.471 1.00 91.56 249 ALA A O 1
ATOM 1847 N N . GLY A 1 250 ? -20.946 -3.247 15.310 1.00 81.19 250 GLY A N 1
ATOM 1848 C CA . GLY A 1 250 ? -22.186 -2.497 15.079 1.00 81.19 250 GLY A CA 1
ATOM 1849 C C . GLY A 1 250 ? -23.072 -3.086 13.998 1.00 81.19 250 GLY A C 1
ATOM 1850 O O . GLY A 1 250 ? -22.559 -3.856 13.159 1.00 81.19 250 GLY A O 1
#

Secondary structure (DSSP, 8-state):
------PPP----------------PPPSEEEE----HHHHHHHH--TTEEEEEEEEES-TTSEEEEEESS-TTS-SEEEEE-SS-SS--TTSSS--TTS-SSS--------B--HHHHHHHTS--BS--EEEEEEEESSSEEEEEE--EES-TTTTTTSS---EE--EEEETTEEEEEE--B-TTSSPBEEGGGS--TTTS--S--HHHHTT-TT-S-GGGEEE-TT-SS-SSSEEEPPEEEEEE----

Sequence (250 aa):
MSNGKLAPIIIWLSFVCLLFSRAENVKAQVVVSDSLTGAQLLDYITGQHVTVSNAVLTCSPAGAGIFTTINSNIGLDSGIILTTGMVATDMGGQWIGADNQQAALASFGANIPGDAQLASVLLSPTYDACRLDFDFISTFDTVLFNYVFSSEEYDDFSCTGYNDAFAFFISGPGISGFQNIALIPGTNIPIAINSTTDLIVTQTTQLTPCTDMGPGSPFSQYYVDNSNGTSISYFGFTTVLEAKAPVTAG